Protein AF-A0AA35VRN9-F1 (afdb_monomer_lite)

Radius of gyration: 27.51 Å; chains: 1; bounding box: 74×39×107 Å

Foldseek 3Di:
DADPVRHDDQDPCNCQDDCNHCCNPPVVDDDDPLKDKFAEDADQVDDQQEKEDEPVSVCRSCVPDPLDVFFKKWKAFPPQPDLLNIAIHHYDYDHDTHMHHYPLSCLSNVDDRPGGMIMMHGDDDPVSSVCRVPPGGRVVVQADPPPRHGSSDDDDPRVVVVCVVPVPDVVVVPPPDDDPDDDDDDDD

Organism: Lactuca saligna (NCBI:txid75948)

pLDDT: mean 87.21, std 16.32, range [35.03, 98.44]

Structure (mmCIF, N/CA/C/O backbone):
data_AF-A0AA35VRN9-F1
#
_entry.id   AF-A0AA35VRN9-F1
#
loop_
_atom_site.group_PDB
_atom_site.id
_atom_site.type_symbol
_atom_site.label_atom_id
_atom_site.label_alt_id
_atom_site.label_comp_id
_atom_site.label_asym_id
_atom_site.label_entity_id
_atom_site.label_seq_id
_atom_site.pdbx_PDB_ins_code
_atom_site.Cartn_x
_atom_site.Cartn_y
_atom_site.Cartn_z
_atom_site.occupancy
_atom_site.B_iso_or_equiv
_atom_site.auth_seq_id
_atom_site.auth_comp_id
_atom_site.auth_asym_id
_atom_site.auth_atom_id
_atom_site.pdbx_PDB_model_num
ATOM 1 N N . MET A 1 1 ? -0.466 -1.882 45.269 1.00 62.59 1 MET A N 1
ATOM 2 C CA . MET A 1 1 ? -1.387 -2.962 45.688 1.00 62.59 1 MET A CA 1
ATOM 3 C C . MET A 1 1 ? -1.358 -4.047 44.623 1.00 62.59 1 MET A C 1
ATOM 5 O O . MET A 1 1 ? -1.232 -3.704 43.450 1.00 62.59 1 MET A O 1
ATOM 9 N N . ARG A 1 2 ? -1.411 -5.322 45.011 1.00 77.06 2 ARG A N 1
ATOM 10 C CA . ARG A 1 2 ? -1.471 -6.463 44.085 1.00 77.06 2 ARG A CA 1
ATOM 11 C C . ARG A 1 2 ? -2.771 -7.229 44.311 1.00 77.06 2 ARG A C 1
ATOM 13 O O . ARG A 1 2 ? -3.288 -7.175 45.425 1.00 77.06 2 ARG A O 1
ATOM 20 N N . ASP A 1 3 ? -3.295 -7.859 43.270 1.00 81.50 3 ASP A N 1
ATOM 21 C CA . ASP A 1 3 ? -4.476 -8.714 43.361 1.00 81.50 3 ASP A CA 1
ATOM 22 C C . ASP A 1 3 ? -4.163 -10.065 44.020 1.00 81.50 3 ASP A C 1
ATOM 24 O O . ASP A 1 3 ? -3.006 -10.378 44.320 1.00 81.50 3 ASP A O 1
ATOM 28 N N . ASP A 1 4 ? -5.200 -10.877 44.223 1.00 82.94 4 ASP A N 1
ATOM 29 C CA . ASP A 1 4 ? -5.094 -12.223 44.805 1.00 82.94 4 ASP A CA 1
ATOM 30 C C . ASP A 1 4 ? -4.246 -13.185 43.945 1.00 82.94 4 ASP A C 1
ATOM 32 O O . ASP A 1 4 ? -3.823 -14.241 44.409 1.00 82.94 4 ASP A O 1
ATOM 36 N N . HIS A 1 5 ? -3.937 -12.799 42.701 1.00 84.31 5 HIS A N 1
ATOM 37 C CA . HIS A 1 5 ? -3.065 -13.514 41.767 1.00 84.31 5 HIS A CA 1
ATOM 38 C C . HIS A 1 5 ? -1.659 -12.888 41.682 1.00 84.31 5 HIS A C 1
ATOM 40 O O . HIS A 1 5 ? -0.896 -13.196 40.762 1.00 84.31 5 HIS A O 1
ATOM 46 N N . ASN A 1 6 ? -1.301 -12.012 42.631 1.00 83.56 6 ASN A N 1
ATOM 47 C CA . ASN A 1 6 ? -0.024 -11.299 42.715 1.00 83.56 6 ASN A CA 1
ATOM 48 C C . ASN A 1 6 ? 0.279 -10.390 41.500 1.00 83.56 6 ASN A C 1
ATOM 50 O O . ASN A 1 6 ? 1.431 -10.005 41.274 1.00 83.56 6 ASN A O 1
ATOM 54 N N . ARG A 1 7 ? -0.737 -10.002 40.723 1.00 81.69 7 ARG A N 1
ATOM 55 C CA . ARG A 1 7 ? -0.619 -9.023 39.636 1.00 81.69 7 ARG A CA 1
ATOM 56 C C . ARG A 1 7 ? -0.749 -7.623 40.207 1.00 81.69 7 ARG A C 1
ATOM 58 O O . ARG A 1 7 ? -1.568 -7.358 41.080 1.00 81.69 7 ARG A O 1
ATOM 65 N N . VAL A 1 8 ? 0.073 -6.702 39.722 1.00 85.31 8 VAL A N 1
ATOM 66 C CA . VAL A 1 8 ? -0.022 -5.295 40.122 1.00 85.31 8 VAL A CA 1
ATOM 67 C C . VAL A 1 8 ? -1.324 -4.724 39.561 1.00 85.31 8 VAL A C 1
ATOM 69 O O . VAL A 1 8 ? -1.568 -4.829 38.359 1.00 85.31 8 VAL A O 1
ATOM 72 N N . TYR A 1 9 ? -2.161 -4.134 40.418 1.00 81.12 9 TYR A N 1
ATOM 73 C CA . TYR A 1 9 ? -3.347 -3.422 39.944 1.00 81.12 9 TYR A CA 1
ATOM 74 C C . TYR A 1 9 ? -2.917 -2.252 39.057 1.00 81.12 9 TYR A C 1
ATOM 76 O O . TYR A 1 9 ? -2.047 -1.476 39.456 1.00 81.12 9 TYR A O 1
ATOM 84 N N . LYS A 1 10 ? -3.543 -2.108 37.883 1.00 82.44 10 LYS A N 1
ATOM 85 C CA . LYS A 1 10 ? -3.370 -0.913 37.051 1.00 82.44 10 LYS A CA 1
ATOM 86 C C . LYS A 1 10 ? -4.033 0.275 37.745 1.00 82.44 10 LYS A C 1
ATOM 88 O O . LYS A 1 10 ? -5.213 0.213 38.094 1.00 82.44 10 LYS A O 1
ATOM 93 N N . LEU A 1 11 ? -3.276 1.346 37.942 1.00 87.00 11 LEU A N 1
ATOM 94 C CA . LEU A 1 11 ? -3.807 2.623 38.402 1.00 87.00 11 LEU A CA 1
ATOM 95 C C . LEU A 1 11 ? -4.626 3.276 37.285 1.00 87.00 11 LEU A C 1
ATOM 97 O O . LEU A 1 11 ? -4.487 2.945 36.108 1.00 87.00 11 LEU A O 1
ATOM 101 N N . LEU A 1 12 ? -5.453 4.260 37.641 1.00 86.50 12 LEU A N 1
ATOM 102 C CA . LEU A 1 12 ? -6.187 5.039 36.643 1.00 86.50 12 LEU A CA 1
ATOM 103 C C . LEU A 1 12 ? -5.237 5.757 35.665 1.00 86.50 12 LEU A C 1
ATOM 105 O O . LEU A 1 12 ? -5.536 5.834 34.476 1.00 86.50 12 LEU A O 1
ATOM 109 N N . SER A 1 13 ? -4.081 6.223 36.149 1.00 87.38 13 SER A N 1
ATOM 110 C CA . SER A 1 13 ? -3.005 6.779 35.317 1.00 87.38 13 SER A CA 1
ATOM 111 C C . SER A 1 13 ? -2.493 5.761 34.297 1.00 87.38 13 SER A C 1
ATOM 113 O O . SER A 1 13 ? -2.381 6.084 33.120 1.00 87.38 13 SER A O 1
ATOM 115 N N . ASP A 1 14 ? -2.292 4.509 34.714 1.00 85.62 14 ASP A N 1
ATOM 116 C CA . ASP A 1 14 ? -1.762 3.430 33.865 1.00 85.62 14 ASP A CA 1
ATOM 117 C C . ASP A 1 14 ? -2.752 3.000 32.774 1.00 85.62 14 ASP A C 1
ATOM 119 O O . ASP A 1 14 ? -2.371 2.395 31.774 1.00 85.62 14 ASP A O 1
ATOM 123 N N . ILE A 1 15 ? -4.043 3.286 32.967 1.00 86.94 15 ILE A N 1
ATOM 124 C CA . ILE A 1 15 ? -5.079 3.065 31.954 1.00 86.94 15 ILE A CA 1
ATOM 125 C C . ILE A 1 15 ? -4.992 4.132 30.853 1.00 86.94 15 ILE A C 1
ATOM 127 O O . ILE A 1 15 ? -5.373 3.872 29.713 1.00 86.94 15 ILE A O 1
ATOM 131 N N . ILE A 1 16 ? -4.521 5.340 31.163 1.00 89.12 16 ILE A N 1
ATOM 132 C CA . ILE A 1 16 ? -4.492 6.472 30.226 1.00 89.12 16 ILE A CA 1
ATOM 133 C C . ILE A 1 16 ? -3.131 6.572 29.531 1.00 89.12 16 ILE A C 1
ATOM 135 O O . ILE A 1 16 ? -3.075 6.786 28.317 1.00 89.12 16 ILE A O 1
ATOM 139 N N . GLU A 1 17 ? -2.053 6.414 30.294 1.00 87.44 17 GLU A N 1
ATOM 140 C CA . GLU A 1 17 ? -0.678 6.646 29.868 1.00 87.44 17 GLU A CA 1
ATOM 141 C C . GLU A 1 17 ? -0.005 5.393 29.290 1.00 87.44 17 GLU A C 1
ATOM 143 O O . GLU A 1 17 ? -0.444 4.259 29.466 1.00 87.44 17 GLU A O 1
ATOM 148 N N . GLY A 1 18 ? 1.107 5.598 28.581 1.00 87.25 18 GLY A N 1
ATOM 149 C CA . GLY A 1 18 ? 1.895 4.509 28.005 1.00 87.25 18 GLY A CA 1
ATOM 150 C C . GLY A 1 18 ? 1.383 4.002 26.651 1.00 87.25 18 GLY A C 1
ATOM 151 O O . GLY A 1 18 ? 0.426 4.512 26.073 1.00 87.25 18 GLY A O 1
ATOM 152 N N . LYS A 1 19 ? 2.094 3.017 26.085 1.00 86.44 19 LYS A N 1
ATOM 153 C CA . LYS A 1 19 ? 1.829 2.469 24.738 1.00 86.44 19 LYS A CA 1
ATOM 154 C C . LYS A 1 19 ? 0.501 1.703 24.659 1.00 86.44 19 LYS A C 1
ATOM 156 O O . LYS A 1 19 ? -0.169 1.798 23.640 1.00 86.44 19 LYS A O 1
ATOM 161 N N . GLU A 1 20 ? 0.150 1.000 25.734 1.00 85.62 20 GLU A N 1
ATOM 162 C CA . GLU A 1 20 ? -1.126 0.284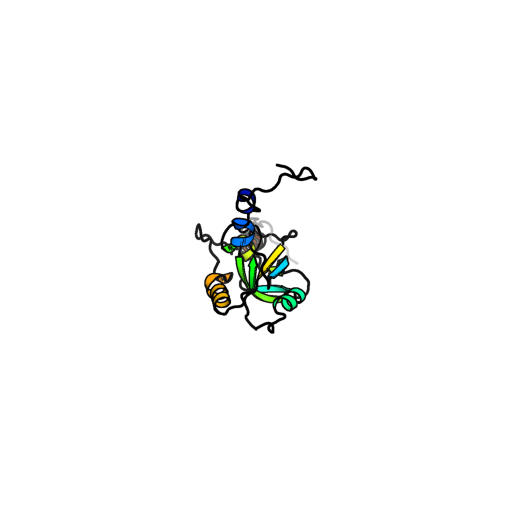 25.929 1.00 85.62 20 GLU A CA 1
ATOM 163 C C . GLU A 1 20 ? -2.174 1.151 26.653 1.00 85.62 20 GLU A C 1
ATOM 165 O O . GLU A 1 20 ? -3.209 0.666 27.104 1.00 85.62 20 GLU A O 1
ATOM 170 N N . GLY A 1 21 ? -1.886 2.442 26.839 1.00 87.44 21 GLY A N 1
ATOM 171 C CA . GLY A 1 21 ? -2.840 3.385 27.403 1.00 87.44 21 GLY A CA 1
ATOM 172 C C . GLY A 1 21 ? -3.947 3.698 26.398 1.00 87.44 21 GLY A C 1
ATOM 173 O O . GLY A 1 21 ? -3.719 3.739 25.183 1.00 87.44 21 GLY A O 1
ATOM 174 N N . ARG A 1 22 ? -5.148 4.000 26.898 1.00 89.12 22 ARG A N 1
ATOM 175 C CA . ARG A 1 22 ? -6.348 4.259 26.081 1.00 89.12 22 ARG A CA 1
ATOM 176 C C . ARG A 1 22 ? -6.138 5.335 25.017 1.00 89.12 22 ARG A C 1
ATOM 178 O O . ARG A 1 22 ? -6.719 5.245 23.937 1.00 89.12 22 ARG A O 1
ATOM 185 N N . VAL A 1 23 ? -5.309 6.345 25.285 1.00 88.81 23 VAL A N 1
ATOM 186 C CA . VAL A 1 23 ? -5.041 7.412 24.310 1.00 88.81 23 VAL A CA 1
ATOM 187 C C . VAL A 1 23 ? -4.318 6.857 23.083 1.00 88.81 23 VAL A C 1
ATOM 189 O O . VAL A 1 23 ? -4.744 7.090 21.954 1.00 88.81 23 VAL A O 1
ATOM 192 N N . ARG A 1 24 ? -3.245 6.087 23.278 1.00 87.94 24 ARG A N 1
ATOM 193 C CA . ARG A 1 24 ? -2.426 5.595 22.163 1.00 87.94 24 ARG A CA 1
ATOM 194 C C . ARG A 1 24 ? -3.050 4.393 21.469 1.00 87.94 24 ARG A C 1
ATOM 196 O O . ARG A 1 24 ? -3.021 4.339 20.245 1.00 87.94 24 ARG A O 1
ATOM 203 N N . GLU A 1 25 ? -3.622 3.466 22.229 1.00 87.62 25 GLU A N 1
ATOM 204 C CA . GLU A 1 25 ? -4.144 2.216 21.676 1.00 87.62 25 GLU A CA 1
ATOM 205 C C . GLU A 1 25 ? -5.567 2.344 21.122 1.00 87.62 25 GLU A C 1
ATOM 207 O O . GLU A 1 25 ? -5.905 1.631 20.185 1.00 87.62 25 GLU A O 1
ATOM 212 N N . THR A 1 26 ? -6.403 3.224 21.693 1.00 86.44 26 THR A N 1
ATOM 213 C CA . THR A 1 26 ? -7.835 3.308 21.345 1.00 86.44 26 THR A CA 1
ATOM 214 C C . THR A 1 26 ? -8.230 4.612 20.658 1.00 86.44 26 THR A C 1
ATOM 216 O O . THR A 1 26 ? -9.171 4.611 19.866 1.00 86.44 26 THR A O 1
ATOM 219 N N . LEU A 1 27 ? -7.591 5.744 20.977 1.00 89.25 27 LEU A N 1
ATOM 220 C CA . LEU A 1 27 ? -7.929 7.026 20.342 1.00 89.25 27 LEU A CA 1
ATOM 221 C C . LEU A 1 27 ? -7.092 7.279 19.086 1.00 89.25 27 LEU A C 1
ATOM 223 O O . LEU A 1 27 ? -7.666 7.575 18.042 1.00 89.25 27 LEU A O 1
ATOM 227 N N . LEU A 1 28 ? -5.764 7.149 19.181 1.00 90.25 28 LEU A N 1
ATOM 228 C CA . LEU A 1 28 ? -4.838 7.411 18.069 1.00 90.25 28 LEU A CA 1
ATOM 229 C C . LEU A 1 28 ? -4.678 6.216 17.120 1.00 90.25 28 LEU A C 1
ATOM 231 O O . LEU A 1 28 ? -4.467 6.405 15.925 1.00 90.25 28 LEU A O 1
ATOM 235 N N . GLY A 1 29 ? -4.771 4.995 17.645 1.00 88.69 29 GLY A N 1
ATOM 236 C CA . GLY A 1 29 ? -4.850 3.764 16.867 1.00 88.69 29 GLY A CA 1
ATOM 237 C C . GLY A 1 29 ? -6.234 3.149 17.009 1.00 88.69 29 GLY A C 1
ATOM 238 O O . GLY A 1 29 ? -6.812 3.169 18.090 1.00 88.69 29 GLY A O 1
ATOM 239 N N . LYS A 1 30 ? -6.783 2.607 15.922 1.00 90.69 30 LYS A N 1
ATOM 240 C CA . LYS A 1 30 ? -8.014 1.813 15.954 1.00 90.69 30 LYS A CA 1
ATOM 241 C C . LYS A 1 30 ? -7.915 0.675 14.957 1.00 90.69 30 LYS A C 1
ATOM 243 O O . LYS A 1 30 ? -7.282 0.805 13.911 1.00 90.69 30 LYS A O 1
ATOM 248 N N . ARG A 1 31 ? -8.565 -0.439 15.283 1.00 92.06 31 ARG A N 1
ATOM 249 C CA . ARG A 1 31 ? -8.895 -1.457 14.283 1.00 92.06 31 ARG A CA 1
ATOM 250 C C . ARG A 1 31 ? -10.041 -0.915 13.438 1.00 92.06 31 ARG A C 1
ATOM 252 O O . ARG A 1 31 ? -10.945 -0.285 13.982 1.00 92.06 31 ARG A O 1
ATOM 259 N N . VAL A 1 32 ? -9.950 -1.111 12.130 1.00 94.62 32 VAL A N 1
ATOM 260 C CA . VAL A 1 32 ? -10.890 -0.557 11.155 1.00 94.62 32 VAL A CA 1
ATOM 261 C C . VAL A 1 32 ? -11.491 -1.683 10.328 1.00 94.62 32 VAL A C 1
ATOM 263 O O . VAL A 1 32 ? -10.791 -2.635 9.971 1.00 94.62 32 VAL A O 1
ATOM 266 N N . ASP A 1 33 ? -12.776 -1.551 10.023 1.00 94.50 33 ASP A N 1
ATOM 267 C CA . ASP A 1 33 ? -13.468 -2.425 9.080 1.00 94.50 33 ASP A CA 1
ATOM 268 C C . ASP A 1 33 ? -13.031 -2.118 7.638 1.00 94.50 33 ASP A C 1
ATOM 270 O O . ASP A 1 33 ? -12.255 -1.187 7.399 1.00 94.50 33 ASP A O 1
ATOM 274 N N . TYR A 1 34 ? -13.511 -2.915 6.676 1.00 94.31 34 TYR A N 1
ATOM 275 C CA . TYR A 1 34 ? -13.164 -2.784 5.252 1.00 94.31 34 TYR A CA 1
ATOM 276 C C . TYR A 1 34 ? -11.645 -2.749 5.020 1.00 94.31 34 TYR A C 1
ATOM 278 O O . TYR A 1 34 ? -11.116 -1.960 4.227 1.00 94.31 34 TYR A O 1
ATOM 286 N N . SER A 1 35 ? -10.932 -3.608 5.755 1.00 96.50 35 SER A N 1
ATOM 287 C CA . SER A 1 35 ? -9.491 -3.776 5.640 1.00 96.50 35 SER A CA 1
ATOM 288 C C . SER A 1 35 ? -9.087 -5.244 5.583 1.00 96.50 35 SER A C 1
ATOM 290 O O . SER A 1 35 ? -9.760 -6.113 6.131 1.00 96.50 35 SER A O 1
ATOM 292 N N . GLY A 1 36 ? -7.985 -5.519 4.891 1.00 96.25 36 GLY A N 1
ATOM 293 C CA . GLY A 1 36 ? -7.428 -6.859 4.720 1.00 96.25 36 GLY A CA 1
ATOM 294 C C . GLY A 1 36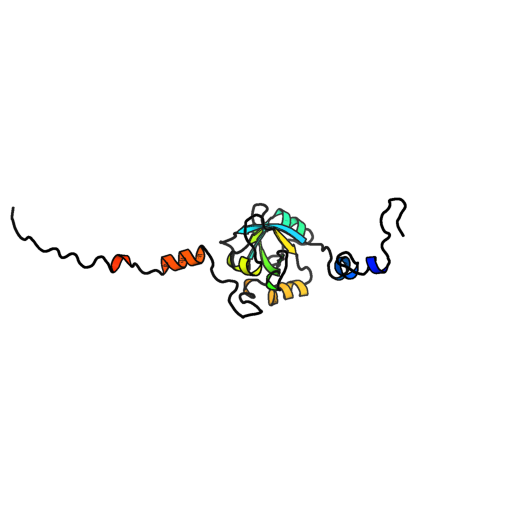 ? -5.907 -6.829 4.778 1.00 96.25 36 GLY A C 1
ATOM 295 O O . GLY A 1 36 ? -5.297 -5.759 4.800 1.00 96.25 36 GLY A O 1
ATOM 296 N N . ARG A 1 37 ? -5.270 -8.000 4.806 1.00 97.62 37 ARG A N 1
ATOM 297 C CA . ARG A 1 37 ? -3.809 -8.122 4.748 1.00 97.62 37 ARG A CA 1
ATOM 298 C C . ARG A 1 37 ? -3.416 -9.356 3.955 1.00 97.62 37 ARG A C 1
ATOM 300 O O . ARG A 1 37 ? -3.990 -10.418 4.166 1.00 97.62 37 ARG A O 1
ATOM 307 N N . SER A 1 38 ? -2.410 -9.224 3.098 1.00 98.00 38 SER A N 1
ATOM 308 C CA . SER A 1 38 ? -1.779 -10.373 2.451 1.00 98.00 38 SER A CA 1
ATOM 309 C C . SER A 1 38 ? -0.304 -10.121 2.154 1.00 98.00 38 SER A C 1
ATOM 311 O O . SER A 1 38 ? 0.177 -8.989 2.245 1.00 98.00 38 SER A O 1
ATOM 313 N N . VAL A 1 39 ? 0.403 -11.197 1.819 1.00 98.12 39 VAL A N 1
ATOM 314 C CA . VAL A 1 39 ? 1.778 -11.168 1.310 1.00 98.12 39 VAL A CA 1
ATOM 315 C C . VAL A 1 39 ? 1.804 -10.444 -0.034 1.00 98.12 39 VAL A C 1
ATOM 317 O O . VAL A 1 39 ? 0.855 -10.553 -0.819 1.00 98.12 39 VAL A O 1
ATOM 320 N N . ILE A 1 40 ? 2.884 -9.712 -0.298 1.00 98.06 40 ILE A N 1
ATOM 321 C CA . ILE A 1 40 ? 3.094 -9.039 -1.579 1.00 98.06 40 ILE A CA 1
ATOM 322 C C . ILE A 1 40 ? 3.985 -9.842 -2.522 1.00 98.06 40 ILE A C 1
ATOM 324 O O . ILE A 1 40 ? 4.919 -10.522 -2.108 1.00 98.06 40 ILE A O 1
ATOM 328 N N . VAL A 1 41 ? 3.699 -9.732 -3.816 1.00 98.06 41 VAL A N 1
ATOM 329 C CA . VAL A 1 41 ? 4.504 -10.286 -4.911 1.00 98.06 41 VAL A CA 1
ATOM 330 C C . VAL A 1 41 ? 4.733 -9.225 -5.983 1.00 98.06 41 VAL A C 1
ATOM 332 O O . VAL A 1 41 ? 3.976 -8.256 -6.097 1.00 98.06 41 VAL A O 1
ATOM 335 N N . VAL A 1 42 ? 5.786 -9.389 -6.781 1.00 97.38 42 VAL A N 1
ATOM 336 C CA . VAL A 1 42 ? 6.118 -8.437 -7.848 1.00 97.38 42 VAL A CA 1
ATOM 337 C C . VAL A 1 42 ? 5.065 -8.517 -8.956 1.00 97.38 42 VAL A C 1
ATOM 339 O O . VAL A 1 42 ? 4.809 -9.587 -9.503 1.00 97.38 42 VAL A O 1
ATOM 342 N N . GLY A 1 43 ? 4.494 -7.376 -9.337 1.00 97.00 43 GLY A N 1
ATOM 343 C CA . GLY A 1 43 ? 3.606 -7.231 -10.491 1.00 97.00 43 GLY A CA 1
ATOM 344 C C . GLY A 1 43 ? 4.227 -6.342 -11.572 1.00 97.00 43 GLY A C 1
ATOM 345 O O . GLY A 1 43 ? 3.825 -5.185 -11.690 1.00 97.00 43 GLY A O 1
ATOM 346 N N . PRO A 1 44 ? 5.193 -6.835 -12.371 1.00 95.88 44 PRO A N 1
ATOM 347 C CA . PRO A 1 44 ? 5.940 -5.999 -13.315 1.00 95.88 44 PRO A CA 1
ATOM 348 C C . PRO A 1 44 ? 5.101 -5.546 -14.520 1.00 95.88 44 PRO A C 1
ATOM 350 O O . PRO A 1 44 ? 5.424 -4.548 -15.152 1.00 95.88 44 PRO A O 1
ATOM 353 N N . SER A 1 45 ? 4.023 -6.266 -14.841 1.00 96.12 45 SER A N 1
ATOM 354 C CA . SER A 1 45 ? 3.108 -5.935 -15.942 1.00 96.12 45 SER A CA 1
ATOM 355 C C . SER A 1 45 ? 2.033 -4.915 -15.558 1.00 96.12 45 SER A C 1
ATOM 357 O O . SER A 1 45 ? 1.248 -4.500 -16.409 1.00 96.12 45 SER A O 1
ATOM 359 N N . LEU A 1 46 ? 1.950 -4.538 -14.280 1.00 96.50 46 LEU A N 1
ATOM 360 C CA . LEU A 1 46 ? 0.983 -3.552 -13.813 1.00 96.50 46 LEU A CA 1
ATOM 361 C C . LEU A 1 46 ? 1.427 -2.148 -14.223 1.00 96.50 46 LEU A C 1
ATOM 363 O O . LEU A 1 46 ? 2.610 -1.863 -14.358 1.00 96.50 46 LEU A O 1
ATOM 367 N N . SER A 1 47 ? 0.471 -1.239 -14.389 1.00 96.62 47 SER A N 1
ATOM 368 C CA . SER A 1 47 ? 0.783 0.192 -14.441 1.00 96.62 47 SER A CA 1
ATOM 369 C C . SER A 1 47 ? 1.080 0.716 -13.037 1.00 96.62 47 SER A C 1
ATOM 371 O O . SER A 1 47 ? 0.558 0.188 -12.060 1.00 96.62 47 SER A O 1
ATOM 373 N N . LEU A 1 48 ? 1.847 1.804 -12.927 1.00 96.12 48 LEU A N 1
ATOM 374 C CA . LEU A 1 48 ? 2.270 2.355 -11.632 1.00 96.12 48 LEU A CA 1
ATOM 375 C C . LEU A 1 48 ? 1.101 2.652 -10.674 1.00 96.12 48 LEU A C 1
ATOM 377 O O . LEU A 1 48 ? 1.224 2.450 -9.472 1.00 96.12 48 LEU A O 1
ATOM 381 N N . HIS A 1 49 ? -0.038 3.092 -11.218 1.00 96.25 49 HIS A N 1
ATOM 382 C CA . HIS A 1 49 ? -1.269 3.422 -10.492 1.00 96.25 49 HIS A CA 1
ATOM 383 C C . HIS A 1 49 ? -2.172 2.221 -10.176 1.00 96.25 49 HIS A C 1
ATOM 385 O O . HIS A 1 49 ? -3.270 2.415 -9.659 1.00 96.25 49 HIS A O 1
ATOM 391 N N . ARG A 1 50 ? -1.755 0.997 -10.514 1.00 97.25 50 ARG A N 1
ATOM 392 C CA . ARG A 1 50 ? -2.542 -0.228 -10.335 1.00 97.25 50 ARG A CA 1
ATOM 393 C C . ARG A 1 50 ? -1.859 -1.180 -9.365 1.00 97.25 50 ARG A C 1
ATOM 395 O O . ARG A 1 50 ? -0.634 -1.243 -9.306 1.00 97.25 50 ARG A O 1
ATOM 402 N N . CYS A 1 51 ? -2.661 -1.954 -8.648 1.00 97.50 51 CYS A N 1
ATOM 403 C CA . CYS A 1 51 ? -2.202 -3.089 -7.855 1.00 97.50 51 CYS A CA 1
ATOM 404 C C . CYS A 1 51 ? -3.022 -4.332 -8.212 1.00 97.50 51 CYS A C 1
ATOM 406 O O . CYS A 1 51 ? -4.170 -4.221 -8.635 1.00 97.50 51 CYS A O 1
ATOM 408 N N . GLY A 1 52 ? -2.438 -5.519 -8.067 1.00 97.44 52 GLY A N 1
ATOM 409 C CA . GLY A 1 52 ? -3.196 -6.763 -8.165 1.00 97.44 52 GLY A CA 1
ATOM 410 C C . GLY A 1 52 ? -3.835 -7.081 -6.822 1.00 97.44 52 GLY A C 1
ATOM 411 O O . GLY A 1 52 ? -3.117 -7.197 -5.831 1.00 97.44 52 GLY A O 1
ATOM 412 N N . LEU A 1 53 ? -5.156 -7.235 -6.784 1.00 96.88 53 LEU A N 1
ATOM 413 C CA . LEU A 1 53 ? -5.895 -7.620 -5.586 1.00 96.88 53 LEU A CA 1
ATOM 414 C C . LEU A 1 53 ? -6.470 -9.037 -5.763 1.00 96.88 53 LEU A C 1
ATOM 416 O O . LEU A 1 53 ? -7.190 -9.275 -6.739 1.00 96.88 53 LEU A O 1
ATOM 420 N N . PRO A 1 54 ? -6.174 -9.982 -4.850 1.00 96.25 54 PRO A N 1
ATOM 421 C CA . PRO A 1 54 ? -6.777 -11.310 -4.860 1.00 96.25 54 PRO A CA 1
ATOM 422 C C . PRO A 1 54 ? -8.300 -11.248 -4.861 1.00 96.25 54 PRO A C 1
ATOM 424 O O . PRO A 1 54 ? -8.886 -10.482 -4.093 1.00 96.25 54 PRO A O 1
ATOM 427 N N . ARG A 1 55 ? -8.946 -12.098 -5.667 1.00 92.94 55 ARG A N 1
ATOM 428 C CA . ARG A 1 55 ? -10.417 -12.156 -5.736 1.00 92.94 55 ARG A CA 1
ATOM 429 C C . ARG A 1 55 ? -11.067 -12.418 -4.381 1.00 92.94 55 ARG A C 1
ATOM 431 O O . ARG A 1 55 ? -12.051 -11.765 -4.070 1.00 92.94 55 ARG A O 1
ATOM 438 N N . GLU A 1 56 ? -10.506 -13.331 -3.587 1.00 92.25 56 GLU A N 1
ATOM 439 C CA . GLU A 1 56 ? -11.016 -13.666 -2.247 1.00 92.25 56 GLU A CA 1
ATOM 440 C C . GLU A 1 56 ? -11.088 -12.405 -1.365 1.00 92.25 56 GLU A C 1
ATOM 442 O O . GLU A 1 56 ? -12.146 -12.070 -0.840 1.00 92.25 56 GLU A O 1
ATOM 447 N N . ILE A 1 57 ? -9.994 -11.638 -1.311 1.00 94.00 57 ILE A N 1
ATOM 448 C CA . ILE A 1 57 ? -9.915 -10.387 -0.542 1.00 94.00 57 ILE A CA 1
ATOM 449 C C . ILE A 1 57 ? -10.854 -9.327 -1.124 1.00 94.00 57 ILE A C 1
ATOM 451 O O . ILE A 1 57 ? -11.533 -8.629 -0.379 1.00 94.00 57 ILE A O 1
ATOM 455 N N . ALA A 1 58 ? -10.909 -9.190 -2.451 1.00 92.69 58 ALA A N 1
ATOM 456 C CA . ALA A 1 58 ? -11.788 -8.218 -3.093 1.00 92.69 58 ALA A CA 1
ATOM 457 C C . ALA A 1 58 ? -13.266 -8.494 -2.776 1.00 92.69 58 ALA A C 1
ATOM 459 O O . ALA A 1 58 ? -14.001 -7.572 -2.444 1.00 92.69 58 ALA A O 1
ATOM 460 N N . ILE A 1 59 ? -13.697 -9.755 -2.823 1.0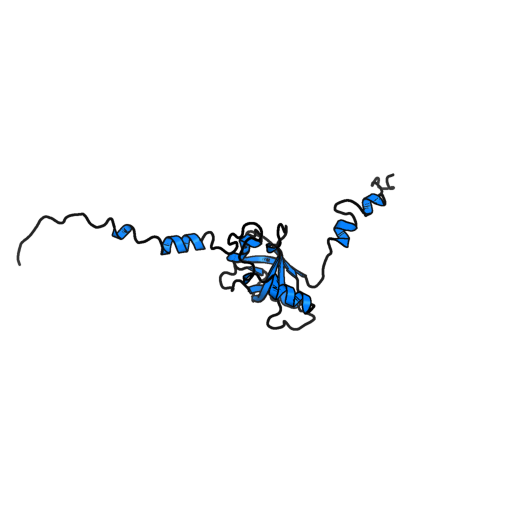0 90.44 59 ILE A N 1
ATOM 461 C CA . ILE A 1 59 ? -15.082 -10.134 -2.523 1.00 90.44 59 ILE A CA 1
ATOM 462 C C . ILE A 1 59 ? -15.438 -9.797 -1.073 1.00 90.44 59 ILE A C 1
ATOM 464 O O . ILE A 1 59 ? -16.508 -9.248 -0.833 1.00 90.44 59 ILE A O 1
ATOM 468 N N . GLU A 1 60 ? -14.554 -10.083 -0.116 1.00 90.75 60 GLU A N 1
ATOM 469 C CA . GLU A 1 60 ? -14.803 -9.766 1.295 1.00 90.75 60 GLU A CA 1
ATOM 470 C C . GLU A 1 60 ? -14.847 -8.255 1.549 1.00 90.75 60 GLU A C 1
ATOM 472 O O . GLU A 1 60 ? -15.743 -7.760 2.230 1.00 90.75 60 GLU A O 1
ATOM 477 N N . LEU A 1 61 ? -13.907 -7.499 0.975 1.00 91.75 61 LEU A N 1
ATOM 478 C CA . LEU A 1 61 ? -13.823 -6.053 1.189 1.00 91.75 61 LEU A CA 1
ATOM 479 C C . LEU A 1 61 ? -14.960 -5.280 0.521 1.00 91.75 61 LEU A C 1
ATOM 481 O O . LEU A 1 61 ? -15.404 -4.266 1.055 1.00 91.75 61 LEU A O 1
ATOM 485 N N . PHE A 1 62 ? -15.420 -5.746 -0.637 1.00 89.00 62 PHE A N 1
ATOM 486 C CA . PHE A 1 62 ? -16.467 -5.101 -1.423 1.00 89.00 62 PHE A CA 1
ATOM 487 C C . PHE A 1 62 ? -17.820 -5.816 -1.289 1.00 89.00 62 PHE A C 1
ATOM 489 O O . PHE A 1 62 ? -18.732 -5.551 -2.055 1.00 89.00 62 PHE A O 1
ATOM 496 N N . GLN A 1 63 ? -18.013 -6.695 -0.301 1.00 77.38 63 GLN A N 1
ATOM 497 C CA . GLN A 1 63 ? -19.224 -7.523 -0.199 1.00 77.38 63 GLN A CA 1
ATOM 498 C C . GLN A 1 63 ? -20.543 -6.721 -0.232 1.00 77.38 63 GLN A C 1
ATOM 500 O O . GLN A 1 63 ? -21.560 -7.219 -0.712 1.00 77.38 63 GLN A O 1
ATOM 505 N N . ALA A 1 64 ? -20.534 -5.486 0.278 1.00 64.69 64 ALA A N 1
ATOM 506 C CA . ALA A 1 64 ? -21.713 -4.625 0.366 1.00 64.69 64 ALA A CA 1
ATOM 507 C C . ALA A 1 64 ? -22.011 -3.805 -0.908 1.00 64.69 64 ALA A C 1
ATOM 509 O O . ALA A 1 64 ? -23.122 -3.292 -1.040 1.00 64.69 64 ALA A O 1
ATOM 510 N N . PHE A 1 65 ? -21.060 -3.673 -1.837 1.00 71.81 65 PHE A N 1
ATOM 511 C CA . PHE A 1 65 ? -21.194 -2.845 -3.039 1.00 71.81 65 PHE A CA 1
ATOM 512 C C . PHE A 1 65 ? -20.477 -3.555 -4.192 1.00 71.81 65 PHE A C 1
ATOM 514 O O . PHE A 1 65 ? -19.299 -3.862 -4.048 1.00 71.81 65 PHE A O 1
ATOM 521 N N . GLU A 1 66 ? -21.151 -3.832 -5.320 1.00 62.75 66 GLU A N 1
ATOM 522 C CA . GLU A 1 66 ? -20.487 -4.417 -6.501 1.00 62.75 66 GLU A CA 1
ATOM 523 C C . GLU A 1 66 ? -19.162 -3.693 -6.765 1.00 62.75 66 GLU A C 1
ATOM 525 O O . GLU A 1 66 ? -19.113 -2.472 -6.607 1.00 62.75 66 GLU A O 1
ATOM 530 N N . ILE A 1 67 ? -18.098 -4.441 -7.101 1.00 63.59 67 ILE A N 1
ATOM 531 C CA . ILE A 1 67 ? -16.763 -3.885 -7.366 1.00 63.59 67 ILE A CA 1
ATOM 532 C C . ILE A 1 67 ? -16.940 -2.781 -8.402 1.00 63.59 67 ILE A C 1
ATOM 534 O O . ILE A 1 67 ? -17.102 -3.060 -9.589 1.00 63.59 67 ILE A O 1
ATOM 538 N N . LEU A 1 68 ? -16.973 -1.537 -7.928 1.00 62.81 68 LEU A N 1
ATOM 539 C CA . LEU A 1 68 ? -17.194 -0.405 -8.799 1.00 62.81 68 LEU A CA 1
ATOM 540 C C . LEU A 1 68 ? -15.961 -0.295 -9.676 1.00 62.81 68 LEU A C 1
ATOM 542 O O . LEU A 1 68 ? -14.829 -0.223 -9.179 1.00 62.81 68 LEU A O 1
ATOM 546 N N . ASP A 1 69 ? -16.199 -0.282 -10.983 1.00 72.81 69 ASP A N 1
ATOM 547 C CA . ASP A 1 69 ? -15.192 0.124 -11.943 1.00 72.81 69 ASP A CA 1
ATOM 548 C C . ASP A 1 69 ? -14.573 1.434 -11.442 1.00 72.81 69 ASP A C 1
ATOM 550 O O . ASP A 1 69 ? -15.273 2.407 -11.160 1.00 72.81 69 ASP A O 1
ATOM 554 N N . ASP A 1 70 ? -13.249 1.425 -11.293 1.00 84.94 70 ASP A N 1
ATOM 555 C CA . ASP A 1 70 ? -12.445 2.567 -10.855 1.00 84.94 70 ASP A CA 1
ATOM 556 C C . ASP A 1 70 ? -12.457 2.880 -9.335 1.00 84.94 70 ASP A C 1
ATOM 558 O O . ASP A 1 70 ? -11.946 3.916 -8.925 1.00 84.94 70 ASP A O 1
ATOM 562 N N . HIS A 1 71 ? -12.947 2.010 -8.442 1.00 93.19 71 HIS A N 1
ATOM 563 C CA . HIS A 1 71 ? -12.858 2.261 -6.986 1.00 93.19 71 HIS A CA 1
ATOM 564 C C . HIS A 1 71 ? -11.417 2.141 -6.438 1.00 93.19 71 HIS A C 1
ATOM 566 O O . HIS A 1 71 ? -10.832 1.057 -6.502 1.00 93.19 71 HIS A O 1
ATOM 572 N N . PRO A 1 72 ? -10.813 3.200 -5.858 1.00 96.12 72 PRO A N 1
ATOM 573 C CA . PRO A 1 72 ? -9.436 3.146 -5.367 1.00 96.12 72 PRO A CA 1
ATOM 574 C C . PRO A 1 72 ? -9.314 2.373 -4.051 1.00 96.12 72 PRO A C 1
ATOM 576 O O . PRO A 1 72 ? -10.202 2.412 -3.207 1.00 96.12 72 PRO A O 1
ATOM 579 N N . VAL A 1 73 ? -8.164 1.741 -3.828 1.00 97.12 73 VAL A N 1
ATOM 580 C CA . VAL A 1 73 ? -7.793 1.108 -2.553 1.00 97.12 73 VAL A CA 1
ATOM 581 C C . VAL A 1 73 ? -6.496 1.704 -2.024 1.00 97.12 73 VAL A C 1
ATOM 583 O O . VAL A 1 73 ? -5.625 2.095 -2.800 1.00 97.12 73 VAL A O 1
ATOM 586 N N . LEU A 1 74 ? -6.348 1.763 -0.702 1.00 98.31 74 LEU A N 1
ATOM 587 C CA . LEU A 1 74 ? -5.120 2.210 -0.046 1.00 98.31 74 LEU A CA 1
ATOM 588 C C . LEU A 1 74 ? -4.293 1.000 0.372 1.00 98.31 74 LEU A C 1
ATOM 590 O O . LEU A 1 74 ? -4.794 0.135 1.087 1.00 98.31 74 LEU A O 1
ATOM 594 N N . LEU A 1 75 ? -3.026 0.961 -0.026 1.00 98.44 75 LEU A N 1
ATOM 595 C CA . LEU A 1 75 ? -2.060 -0.025 0.448 1.00 98.44 75 LEU A CA 1
ATOM 596 C C . LEU A 1 75 ? -1.135 0.609 1.484 1.00 98.44 75 LEU A C 1
ATOM 598 O O . LEU A 1 75 ? -0.681 1.738 1.304 1.00 98.44 75 LEU A O 1
ATOM 602 N N . ASN A 1 76 ? -0.841 -0.130 2.552 1.00 98.25 76 ASN A N 1
ATOM 603 C CA . ASN A 1 76 ? 0.050 0.290 3.630 1.00 98.25 76 ASN A CA 1
ATOM 604 C C . ASN A 1 76 ? 0.992 -0.848 4.034 1.00 98.25 76 ASN A C 1
ATOM 606 O O . ASN A 1 76 ? 0.542 -1.969 4.291 1.00 98.25 76 ASN A O 1
ATOM 610 N N . ARG A 1 77 ? 2.285 -0.544 4.169 1.00 97.75 77 ARG A N 1
ATOM 611 C CA . ARG A 1 77 ? 3.271 -1.448 4.77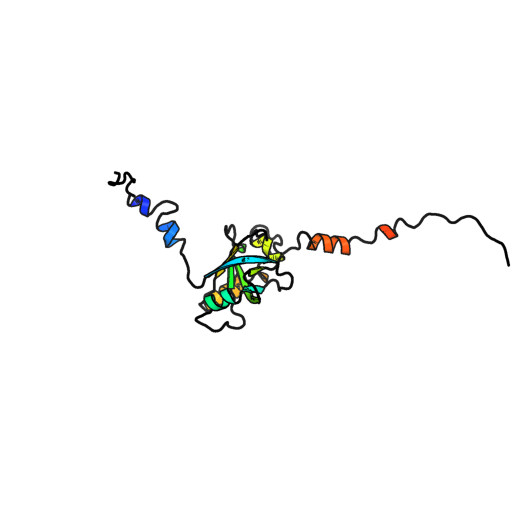0 1.00 97.75 77 ARG A CA 1
ATOM 612 C C . ARG A 1 77 ? 3.732 -0.898 6.116 1.00 97.75 77 ARG A C 1
ATOM 614 O O . ARG A 1 77 ? 4.183 0.241 6.209 1.00 97.75 77 ARG A O 1
ATOM 621 N N . ALA A 1 78 ? 3.648 -1.724 7.157 1.00 95.25 78 ALA A N 1
ATOM 622 C CA . ALA A 1 78 ? 4.178 -1.382 8.472 1.00 95.25 78 ALA A CA 1
ATOM 623 C C . ALA A 1 78 ? 5.665 -1.780 8.581 1.00 95.25 78 ALA A C 1
ATOM 625 O O . ALA A 1 78 ? 6.023 -2.849 8.093 1.00 95.25 78 ALA A O 1
ATOM 626 N N . PRO A 1 79 ? 6.514 -0.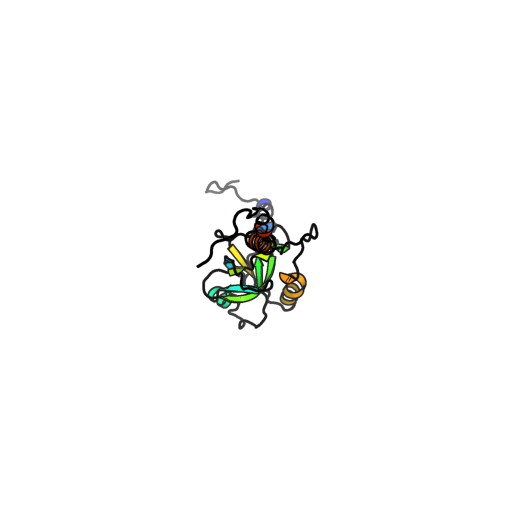994 9.272 1.00 95.94 79 PRO A N 1
ATOM 627 C CA . PRO A 1 79 ? 6.220 0.299 9.894 1.00 95.94 79 PRO A CA 1
ATOM 628 C C . PRO A 1 79 ? 6.131 1.449 8.874 1.00 95.94 79 PRO A C 1
ATOM 630 O O . PRO A 1 79 ? 6.958 1.568 7.974 1.00 95.94 79 PRO A O 1
ATOM 633 N N . THR A 1 80 ? 5.165 2.351 9.064 1.00 96.12 80 THR A N 1
ATOM 634 C CA . THR A 1 80 ? 4.990 3.536 8.212 1.00 96.12 80 THR A CA 1
ATOM 635 C C . THR A 1 80 ? 5.876 4.682 8.715 1.00 96.12 80 THR A C 1
ATOM 637 O O . THR A 1 80 ? 5.572 5.306 9.730 1.00 96.12 80 THR A O 1
ATOM 640 N N . LEU A 1 81 ? 6.983 4.961 8.020 1.00 93.69 81 LEU A N 1
ATOM 641 C CA . LEU A 1 81 ? 7.962 5.987 8.428 1.00 93.69 81 LEU A CA 1
ATOM 642 C C . LEU A 1 81 ? 7.674 7.381 7.857 1.00 93.69 81 LEU A C 1
ATOM 644 O O . LEU A 1 81 ? 8.112 8.390 8.402 1.00 93.69 81 LEU A O 1
ATOM 648 N N . HIS A 1 82 ? 6.955 7.440 6.743 1.00 94.38 82 HIS A N 1
ATOM 649 C CA . HIS A 1 82 ? 6.617 8.673 6.043 1.00 94.38 82 HIS A CA 1
ATOM 650 C C . HIS A 1 82 ? 5.350 8.478 5.214 1.00 94.38 82 HIS A C 1
ATOM 652 O O . HIS A 1 82 ? 4.929 7.347 4.974 1.00 94.38 82 HIS A O 1
ATOM 658 N N . ARG A 1 83 ? 4.773 9.578 4.711 1.00 94.19 83 ARG A N 1
ATOM 659 C CA . ARG A 1 83 ? 3.488 9.562 3.987 1.00 94.19 83 ARG A CA 1
ATOM 660 C C . ARG A 1 83 ? 3.424 8.555 2.832 1.00 94.19 83 ARG A C 1
ATOM 662 O O . ARG A 1 83 ? 2.388 7.952 2.627 1.00 94.19 83 ARG A O 1
ATOM 669 N N . LEU A 1 84 ? 4.538 8.327 2.126 1.00 95.44 84 LEU A N 1
ATOM 670 C CA . LEU A 1 84 ? 4.597 7.391 0.991 1.00 95.44 84 LEU A CA 1
ATOM 671 C C . LEU A 1 84 ? 4.521 5.911 1.389 1.00 95.44 84 LEU A C 1
ATOM 673 O O . LEU A 1 84 ? 4.393 5.068 0.513 1.00 95.44 84 LEU A O 1
ATOM 677 N N . GLY A 1 85 ? 4.569 5.600 2.689 1.00 96.12 85 GLY A N 1
ATOM 678 C CA . GLY A 1 85 ? 4.287 4.257 3.192 1.00 96.12 85 GLY A CA 1
ATOM 679 C C . GLY A 1 85 ? 2.798 3.899 3.139 1.00 96.12 85 GLY A C 1
ATOM 680 O O . GLY A 1 85 ? 2.449 2.764 3.454 1.00 96.12 85 GLY A O 1
ATOM 681 N N . ILE A 1 86 ? 1.938 4.844 2.735 1.00 98.00 86 ILE A N 1
ATOM 682 C CA . ILE A 1 86 ? 0.537 4.621 2.379 1.00 98.00 86 ILE A CA 1
ATOM 683 C C . ILE A 1 86 ? 0.284 5.273 1.017 1.00 98.00 86 ILE A C 1
ATOM 685 O O . ILE A 1 86 ? 0.492 6.475 0.860 1.00 98.00 86 ILE A O 1
ATOM 689 N N . GLN A 1 87 ? -0.176 4.505 0.030 1.00 98.06 87 GLN A N 1
ATOM 690 C CA . GLN A 1 87 ? -0.534 5.043 -1.290 1.00 98.06 87 GLN A CA 1
ATOM 691 C C . GLN A 1 87 ? -1.818 4.410 -1.820 1.00 98.06 87 GLN A C 1
ATOM 693 O O . GLN A 1 87 ? -2.177 3.295 -1.439 1.00 98.06 87 GLN A O 1
ATOM 698 N N . ALA A 1 88 ? -2.491 5.129 -2.714 1.00 98.25 88 ALA A N 1
ATOM 699 C CA . ALA A 1 88 ? -3.689 4.677 -3.400 1.00 98.25 88 ALA A CA 1
ATOM 700 C C . ALA A 1 88 ? -3.365 4.033 -4.754 1.00 98.25 88 ALA A C 1
ATOM 702 O O . ALA A 1 88 ? -2.473 4.482 -5.482 1.00 98.25 88 ALA A O 1
ATOM 703 N N . PHE A 1 89 ? -4.137 3.006 -5.094 1.00 97.94 89 PHE A N 1
ATOM 704 C CA . PHE A 1 89 ? -4.054 2.263 -6.346 1.00 97.94 89 PHE A CA 1
ATOM 705 C C . PHE A 1 89 ? -5.451 1.904 -6.845 1.00 97.94 89 PHE A C 1
ATOM 707 O O . PHE A 1 89 ? -6.384 1.766 -6.056 1.00 97.94 89 PHE A O 1
ATOM 714 N N . LEU A 1 90 ? -5.574 1.680 -8.151 1.00 96.31 90 LEU A N 1
ATOM 715 C CA . LEU A 1 90 ? -6.721 0.978 -8.717 1.00 96.31 90 LEU A CA 1
ATOM 716 C C . LEU A 1 90 ? -6.489 -0.535 -8.642 1.00 96.31 90 LEU A C 1
ATOM 718 O O . LEU A 1 90 ? -5.487 -1.016 -9.191 1.00 96.31 90 LEU A O 1
ATOM 722 N N . PRO A 1 91 ? -7.387 -1.294 -7.997 1.00 95.62 91 PRO A N 1
ATOM 723 C CA . PRO A 1 91 ? -7.262 -2.735 -7.932 1.00 95.62 91 PRO A CA 1
ATOM 724 C C . PRO A 1 91 ? -7.547 -3.355 -9.304 1.00 95.62 91 PRO A C 1
ATOM 726 O O . PRO A 1 91 ? -8.481 -2.985 -10.013 1.00 95.62 91 PRO A O 1
ATOM 729 N N . VAL A 1 92 ? -6.733 -4.335 -9.672 1.00 94.25 92 VAL A N 1
ATOM 730 C CA . VAL A 1 92 ? -6.973 -5.265 -10.772 1.00 94.25 92 VAL A CA 1
ATOM 731 C C . VAL A 1 92 ? -7.124 -6.640 -10.150 1.00 94.25 92 VAL A C 1
ATOM 733 O O . VAL A 1 92 ? -6.255 -7.070 -9.393 1.00 94.25 92 VAL A O 1
ATOM 736 N N . LEU A 1 93 ? -8.220 -7.332 -10.447 1.00 94.31 93 LEU A N 1
ATOM 737 C CA . LEU A 1 93 ? -8.436 -8.673 -9.918 1.00 94.31 93 LEU A CA 1
ATOM 738 C C . LEU A 1 93 ? -7.386 -9.631 -10.479 1.00 94.31 93 LEU A C 1
ATOM 740 O O . LEU A 1 93 ? -7.225 -9.741 -11.695 1.00 94.31 93 LEU A O 1
ATOM 744 N N . VAL A 1 94 ? -6.684 -10.320 -9.584 1.00 94.56 94 VAL A N 1
ATOM 745 C CA . VAL A 1 94 ? -5.678 -11.326 -9.934 1.00 94.56 94 VAL A CA 1
ATOM 746 C C . VAL A 1 94 ? -6.055 -12.684 -9.363 1.00 94.56 94 VAL A C 1
ATOM 748 O O . VAL A 1 94 ? -6.708 -12.785 -8.320 1.00 94.56 94 VAL A O 1
ATOM 751 N N . GLU A 1 95 ? -5.624 -13.732 -10.059 1.00 92.50 95 GLU A N 1
ATOM 752 C CA . GLU A 1 95 ? -5.681 -15.095 -9.542 1.00 92.50 95 GLU A CA 1
ATOM 753 C C . GLU A 1 95 ? -4.605 -15.296 -8.463 1.00 92.50 95 GLU A C 1
ATOM 755 O O . GLU A 1 95 ? -3.512 -14.731 -8.540 1.00 92.50 95 GLU A O 1
ATOM 760 N N . GLY A 1 96 ? -4.906 -16.120 -7.458 1.00 93.62 96 GLY A N 1
ATOM 761 C CA . GLY A 1 96 ? -4.020 -16.383 -6.322 1.00 93.62 96 GLY A CA 1
ATOM 762 C C . GLY A 1 96 ? -4.396 -15.607 -5.058 1.00 93.62 96 GLY A C 1
ATOM 763 O O . GLY A 1 96 ? -5.502 -15.090 -4.933 1.00 93.62 96 GLY A O 1
ATOM 764 N N . ARG A 1 97 ? -3.472 -15.578 -4.086 1.00 95.56 97 ARG A N 1
ATOM 765 C CA . ARG A 1 97 ? -3.711 -15.049 -2.726 1.00 95.56 97 ARG A CA 1
ATOM 766 C C . ARG A 1 97 ? -2.838 -13.863 -2.334 1.00 95.56 97 ARG A C 1
ATOM 768 O O . ARG A 1 97 ? -3.042 -13.302 -1.263 1.00 95.56 97 ARG A O 1
ATOM 775 N N . ALA A 1 98 ? -1.878 -13.481 -3.169 1.00 97.69 98 ALA A N 1
ATOM 776 C CA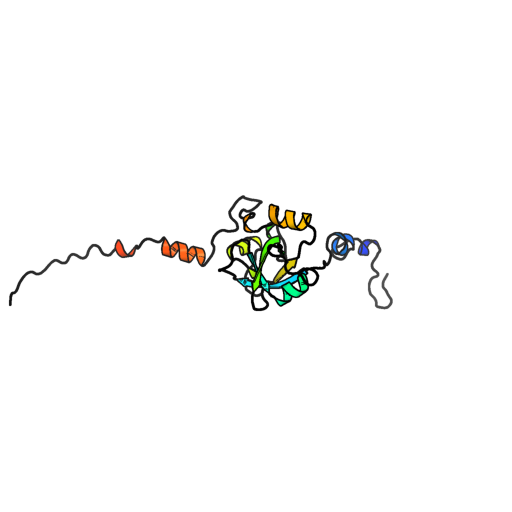 . ALA A 1 98 ? -0.932 -12.411 -2.877 1.00 97.69 98 ALA A CA 1
ATOM 777 C C . ALA A 1 98 ? -1.311 -11.108 -3.589 1.00 97.69 98 ALA A C 1
ATOM 779 O O . ALA A 1 98 ? -1.856 -11.125 -4.692 1.00 97.69 98 ALA A O 1
ATOM 780 N N . ILE A 1 99 ? -1.000 -9.977 -2.960 1.00 98.19 99 ILE A N 1
ATOM 781 C CA . ILE A 1 99 ? -1.180 -8.653 -3.559 1.00 98.19 99 ILE A CA 1
ATOM 782 C C . ILE A 1 99 ? -0.024 -8.405 -4.531 1.00 98.19 99 ILE A C 1
ATOM 784 O O . ILE A 1 99 ? 1.140 -8.476 -4.142 1.00 98.19 99 ILE A O 1
ATOM 788 N N . CYS A 1 100 ? -0.323 -8.082 -5.787 1.00 97.94 100 CYS A N 1
ATOM 789 C CA . CYS A 1 100 ? 0.716 -7.752 -6.761 1.00 97.94 100 CYS A CA 1
ATOM 790 C C . CYS A 1 100 ? 1.046 -6.258 -6.691 1.00 97.94 100 CYS A C 1
ATOM 792 O O . CYS A 1 100 ? 0.168 -5.415 -6.896 1.00 97.94 100 CYS A O 1
ATOM 794 N N . LEU A 1 101 ? 2.314 -5.926 -6.451 1.00 97.94 101 LEU A N 1
ATOM 795 C CA . LEU A 1 101 ? 2.793 -4.553 -6.315 1.00 97.94 101 LEU A CA 1
ATOM 796 C C . LEU A 1 101 ? 3.759 -4.187 -7.446 1.00 97.94 101 LEU A C 1
ATOM 798 O O . LEU A 1 101 ? 4.618 -4.980 -7.836 1.00 97.94 101 LEU A O 1
ATOM 802 N N . HIS A 1 102 ? 3.644 -2.964 -7.959 1.00 97.56 102 HIS A N 1
ATOM 803 C CA . HIS A 1 102 ? 4.558 -2.460 -8.977 1.00 97.56 102 HIS A CA 1
ATOM 804 C C . HIS A 1 102 ? 5.982 -2.270 -8.399 1.00 97.56 102 HIS A C 1
ATOM 806 O O . HIS A 1 102 ? 6.135 -1.578 -7.393 1.00 97.56 102 HIS A O 1
ATOM 812 N N . PRO A 1 103 ? 7.057 -2.770 -9.039 1.00 96.88 103 PRO A N 1
ATOM 813 C CA . PRO A 1 103 ? 8.411 -2.722 -8.468 1.00 96.88 103 PRO A CA 1
ATOM 814 C C . PRO A 1 103 ? 8.930 -1.298 -8.183 1.00 96.88 103 PRO A C 1
ATOM 816 O O . PRO A 1 103 ? 9.619 -1.069 -7.194 1.00 96.88 103 PRO A O 1
ATOM 819 N N . LEU A 1 104 ? 8.567 -0.308 -9.009 1.00 96.69 104 LEU A N 1
ATOM 820 C CA . LEU A 1 104 ? 8.974 1.092 -8.792 1.00 96.69 104 LEU A CA 1
ATOM 821 C C . LEU A 1 104 ? 8.413 1.740 -7.512 1.00 96.69 104 LEU A C 1
ATOM 823 O O . LEU A 1 104 ? 9.015 2.694 -7.026 1.00 96.69 104 LEU A O 1
ATOM 827 N N . VAL A 1 105 ? 7.300 1.259 -6.945 1.00 96.25 105 VAL A N 1
ATOM 828 C CA . VAL A 1 105 ? 6.759 1.854 -5.705 1.00 96.25 105 VAL A CA 1
ATOM 829 C C . VAL A 1 105 ? 7.371 1.248 -4.442 1.00 96.25 105 VAL A C 1
ATOM 831 O O . VAL A 1 105 ? 7.250 1.835 -3.368 1.00 96.25 105 VAL A O 1
ATOM 834 N N . CYS A 1 106 ? 8.084 0.120 -4.550 1.00 95.94 106 CYS A N 1
ATOM 835 C CA . CYS A 1 106 ? 8.645 -0.609 -3.408 1.00 95.94 106 CYS A CA 1
ATOM 836 C C . CYS A 1 106 ? 9.548 0.260 -2.528 1.00 95.94 106 CYS A C 1
ATOM 838 O O . CYS A 1 106 ? 9.465 0.185 -1.304 1.00 95.94 106 CYS A O 1
ATOM 840 N N . LYS A 1 107 ? 10.336 1.165 -3.127 1.00 94.44 107 LYS A N 1
ATOM 841 C CA . LYS A 1 107 ? 11.187 2.105 -2.379 1.00 94.44 107 LYS A CA 1
ATOM 842 C C . LYS A 1 107 ? 10.371 3.030 -1.468 1.00 94.44 107 LYS A C 1
ATOM 844 O O . LYS A 1 107 ? 10.804 3.314 -0.357 1.00 94.44 107 LYS A O 1
ATOM 849 N N . GLY A 1 108 ? 9.185 3.464 -1.904 1.00 94.31 108 GLY A N 1
ATOM 850 C CA . GLY A 1 108 ? 8.271 4.283 -1.098 1.00 94.31 108 GLY A CA 1
ATOM 851 C C . GLY A 1 108 ? 7.659 3.525 0.086 1.00 94.31 108 GLY A C 1
ATOM 852 O O . GLY A 1 108 ? 7.386 4.118 1.122 1.00 94.31 108 GLY A O 1
ATOM 853 N N . PHE A 1 109 ? 7.512 2.208 -0.023 1.00 96.81 109 PHE A N 1
ATOM 854 C CA . PHE A 1 109 ? 7.045 1.355 1.075 1.00 96.81 109 PHE A CA 1
ATOM 855 C C . PHE A 1 109 ? 8.178 0.763 1.921 1.00 96.81 109 PHE A C 1
ATOM 857 O O . PHE A 1 109 ? 7.912 0.095 2.924 1.00 96.81 109 PHE A O 1
ATOM 864 N N . ASN A 1 110 ? 9.433 0.985 1.515 1.00 94.94 110 ASN A N 1
ATOM 865 C CA . ASN A 1 110 ? 10.598 0.250 2.003 1.00 94.94 110 ASN A CA 1
ATOM 866 C C . ASN A 1 110 ? 10.383 -1.277 1.954 1.00 94.94 110 ASN A C 1
ATOM 868 O O . ASN A 1 110 ? 10.753 -1.979 2.892 1.00 94.94 110 ASN A O 1
ATOM 872 N N . ALA A 1 111 ? 9.685 -1.747 0.918 1.00 96.00 111 ALA A N 1
ATOM 873 C CA . ALA A 1 111 ? 9.213 -3.119 0.781 1.00 96.00 111 ALA A CA 1
ATOM 874 C C . ALA A 1 111 ? 10.170 -3.971 -0.053 1.00 96.00 111 ALA A C 1
ATOM 876 O O . ALA A 1 111 ? 10.713 -3.496 -1.056 1.00 96.00 111 ALA A O 1
ATOM 877 N N . ASP A 1 112 ? 10.292 -5.236 0.321 1.00 94.94 112 ASP A N 1
ATOM 878 C CA . ASP A 1 112 ? 10.892 -6.297 -0.476 1.00 94.94 112 ASP A CA 1
ATOM 879 C C . ASP A 1 112 ? 9.882 -7.446 -0.668 1.00 94.94 112 ASP A C 1
ATOM 881 O O . ASP A 1 112 ? 8.682 -7.285 -0.453 1.00 94.94 112 ASP A O 1
ATOM 885 N N . PHE A 1 113 ? 10.332 -8.573 -1.219 1.00 96.44 113 PHE A N 1
ATOM 886 C CA . PHE A 1 113 ? 9.462 -9.690 -1.603 1.00 96.44 113 PHE A CA 1
ATOM 887 C C . PHE A 1 113 ? 9.914 -11.006 -0.956 1.00 96.44 113 PHE A C 1
ATOM 889 O O . PHE A 1 113 ? 9.862 -12.061 -1.585 1.00 96.44 113 PHE A O 1
ATOM 896 N N . ASP A 1 114 ? 10.382 -10.947 0.291 1.00 96.12 114 ASP A N 1
ATOM 897 C CA . ASP A 1 114 ? 10.880 -12.102 1.053 1.00 96.12 114 ASP A CA 1
ATOM 898 C C . ASP A 1 114 ? 9.832 -12.724 2.004 1.00 96.12 114 ASP A C 1
ATOM 900 O O . ASP A 1 114 ? 10.121 -13.674 2.734 1.00 96.12 114 ASP A O 1
ATOM 904 N N . GLY A 1 115 ? 8.598 -12.213 1.971 1.00 96.38 115 GLY A N 1
ATOM 905 C CA . GLY A 1 115 ? 7.526 -12.569 2.907 1.00 96.38 115 GLY A CA 1
ATOM 906 C C . GLY A 1 115 ? 6.796 -11.360 3.491 1.00 96.38 115 GLY A C 1
ATOM 907 O O . GLY A 1 115 ? 5.812 -11.535 4.217 1.00 96.38 115 GLY A O 1
ATOM 908 N N . ASP A 1 116 ? 7.250 -10.153 3.149 1.00 97.81 116 ASP A N 1
ATOM 909 C CA . ASP A 1 116 ? 6.583 -8.888 3.431 1.00 97.81 116 ASP A CA 1
ATOM 910 C C . ASP A 1 116 ? 5.064 -8.929 3.180 1.00 97.81 116 ASP A C 1
ATOM 912 O O . ASP A 1 116 ? 4.559 -9.480 2.196 1.00 97.81 116 ASP A O 1
ATOM 916 N N . GLN A 1 117 ? 4.316 -8.299 4.088 1.00 98.00 117 GLN A N 1
ATOM 917 C CA . GLN A 1 117 ? 2.858 -8.206 4.026 1.00 98.00 117 GLN A CA 1
ATOM 918 C C . GLN A 1 117 ? 2.405 -6.752 3.985 1.00 98.00 117 GLN A C 1
ATOM 920 O O . GLN A 1 117 ? 2.953 -5.891 4.677 1.00 98.00 117 GLN A O 1
ATOM 925 N N . MET A 1 118 ? 1.333 -6.492 3.239 1.00 98.31 118 MET A N 1
ATOM 926 C CA . MET A 1 118 ? 0.692 -5.181 3.183 1.00 98.31 118 MET A CA 1
ATOM 927 C C . MET A 1 118 ? -0.765 -5.260 3.608 1.00 98.31 118 MET A C 1
ATOM 929 O O . MET A 1 118 ? -1.477 -6.220 3.306 1.00 98.31 118 MET A O 1
ATOM 933 N N . ALA A 1 119 ? -1.198 -4.227 4.327 1.00 98.12 119 ALA A N 1
ATOM 934 C CA . ALA A 1 119 ? -2.602 -3.991 4.598 1.00 98.12 119 ALA A CA 1
ATOM 935 C C . ALA A 1 119 ? -3.247 -3.268 3.410 1.00 98.12 119 ALA A C 1
ATOM 937 O O . ALA A 1 119 ? -2.616 -2.419 2.777 1.00 98.12 119 ALA A O 1
ATOM 938 N N . VAL A 1 120 ? -4.507 -3.591 3.149 1.00 97.81 120 VAL A N 1
ATOM 939 C CA . VAL A 1 120 ? -5.375 -2.902 2.196 1.00 97.81 120 VAL A CA 1
ATOM 940 C C . VAL A 1 120 ? -6.541 -2.275 2.953 1.00 97.81 120 VAL A C 1
ATOM 942 O O . VAL A 1 120 ? -7.073 -2.892 3.873 1.00 97.81 120 VAL A O 1
ATOM 945 N N . HIS A 1 121 ? -6.926 -1.058 2.580 1.00 97.38 121 HIS A N 1
ATOM 946 C CA . HIS A 1 121 ? -8.067 -0.337 3.145 1.00 97.38 121 HIS A CA 1
ATOM 947 C C . HIS A 1 121 ? -8.929 0.243 2.024 1.00 97.38 121 HIS A C 1
ATOM 949 O O . HIS A 1 121 ? -8.394 0.775 1.046 1.00 97.38 121 HIS A O 1
ATOM 955 N N . VAL A 1 122 ? -10.252 0.173 2.179 1.00 95.69 122 VAL A N 1
ATOM 956 C CA . VAL A 1 122 ? -11.201 0.698 1.189 1.00 95.69 122 VAL A CA 1
ATOM 957 C C . VAL A 1 122 ? -11.769 2.048 1.655 1.00 95.69 122 VAL A C 1
ATOM 959 O O . VAL A 1 122 ? -12.459 2.096 2.674 1.00 95.69 122 VAL A O 1
ATOM 962 N N . PRO A 1 123 ? -11.511 3.161 0.940 1.00 95.69 123 PRO A N 1
ATOM 963 C CA . PRO A 1 123 ? -12.184 4.431 1.192 1.00 95.69 123 PRO A CA 1
ATOM 964 C C . PRO A 1 123 ? -13.658 4.326 0.780 1.00 95.69 123 PRO A C 1
ATOM 966 O O . PRO A 1 123 ? -13.957 3.969 -0.357 1.00 95.69 123 PRO A O 1
ATOM 969 N N . LEU A 1 124 ? -14.580 4.629 1.697 1.00 92.94 124 LEU A N 1
ATOM 970 C CA . LEU A 1 124 ? -16.020 4.469 1.455 1.00 92.94 124 LEU A CA 1
ATOM 971 C C . LEU A 1 124 ? -16.686 5.763 0.979 1.00 92.94 124 LEU A C 1
ATOM 973 O O . LEU A 1 124 ? -17.380 5.756 -0.035 1.00 92.94 124 LEU A O 1
ATOM 977 N N . SER A 1 125 ? -16.472 6.879 1.685 1.00 93.88 125 SER A N 1
ATOM 978 C CA . SER A 1 125 ? -17.115 8.151 1.334 1.00 93.88 125 SER A CA 1
ATOM 979 C C . SER A 1 125 ? -16.544 8.736 0.041 1.00 93.88 125 SER A C 1
ATOM 981 O O . SER A 1 125 ? -15.402 8.457 -0.335 1.00 93.88 125 SER A O 1
ATOM 983 N N . LEU A 1 126 ? -17.332 9.573 -0.636 1.00 92.75 126 LEU A N 1
ATOM 984 C CA . LEU A 1 126 ? -16.902 10.234 -1.869 1.00 92.75 126 LEU A CA 1
ATOM 985 C C . LEU A 1 126 ? -15.693 11.143 -1.629 1.00 92.75 126 LEU A C 1
ATOM 987 O O . LEU A 1 126 ? -14.787 11.195 -2.454 1.00 92.75 126 LEU A O 1
ATOM 991 N N . GLU A 1 127 ? -15.644 11.808 -0.478 1.00 97.19 127 GLU A N 1
ATOM 992 C CA . GLU A 1 127 ? -14.532 12.661 -0.065 1.00 97.19 127 GLU A CA 1
ATOM 993 C C . GLU A 1 127 ? -13.262 11.832 0.139 1.00 97.19 127 GLU A C 1
ATOM 995 O O . GLU A 1 127 ? -12.214 12.182 -0.393 1.00 97.19 127 GLU A O 1
ATOM 1000 N N . ALA A 1 128 ? -13.360 10.687 0.825 1.00 96.62 128 ALA A N 1
ATOM 1001 C CA . ALA A 1 128 ? -12.222 9.796 1.036 1.00 96.62 128 ALA A CA 1
ATOM 1002 C C . ALA A 1 128 ? -11.699 9.212 -0.288 1.00 96.62 128 ALA A C 1
ATOM 1004 O O . ALA A 1 128 ? -10.490 9.112 -0.500 1.00 96.62 128 ALA A O 1
ATOM 1005 N N . GLN A 1 129 ? -12.600 8.850 -1.206 1.00 95.62 129 GLN A N 1
ATOM 1006 C CA . GLN A 1 129 ? -12.221 8.406 -2.549 1.00 95.62 129 GLN A CA 1
ATOM 1007 C C . GLN A 1 129 ? -11.564 9.537 -3.356 1.00 95.62 129 GLN A C 1
ATOM 1009 O O . GLN A 1 129 ? -10.585 9.296 -4.067 1.00 95.62 129 GLN A O 1
ATOM 1014 N N . ALA A 1 130 ? -12.061 10.771 -3.237 1.00 95.88 130 ALA A N 1
ATOM 1015 C CA . ALA A 1 130 ? -11.485 11.941 -3.891 1.00 95.88 130 ALA A CA 1
ATOM 1016 C C . ALA A 1 130 ? -10.087 12.272 -3.347 1.00 95.88 130 ALA A C 1
ATOM 1018 O O . ALA A 1 130 ? -9.166 12.485 -4.135 1.00 95.88 130 ALA A O 1
ATOM 1019 N N . GLU A 1 131 ? -9.890 12.248 -2.027 1.00 97.62 131 GLU A N 1
ATOM 1020 C CA . GLU A 1 131 ? -8.574 12.426 -1.403 1.00 97.62 131 GLU A CA 1
ATOM 1021 C C . GLU A 1 131 ? -7.593 11.343 -1.848 1.00 97.62 131 GLU A C 1
ATOM 1023 O O . GLU A 1 131 ? -6.461 11.653 -2.228 1.00 97.62 131 GLU A O 1
ATOM 1028 N N . ALA A 1 132 ? -8.038 10.081 -1.877 1.00 97.19 132 ALA A N 1
ATOM 1029 C CA . ALA A 1 132 ? -7.220 8.986 -2.374 1.00 97.19 132 ALA A CA 1
ATOM 1030 C C . ALA A 1 132 ? -6.731 9.292 -3.797 1.00 97.19 132 ALA A C 1
ATOM 1032 O O . ALA A 1 132 ? -5.525 9.266 -4.045 1.00 97.19 132 ALA A O 1
ATOM 1033 N N . ARG A 1 133 ? -7.653 9.665 -4.695 1.00 95.44 133 ARG A N 1
ATOM 1034 C CA . ARG A 1 133 ? -7.398 9.990 -6.109 1.00 95.44 133 ARG A CA 1
ATOM 1035 C C . ARG A 1 133 ? -6.470 11.172 -6.320 1.00 95.44 133 ARG A C 1
ATOM 1037 O O . ARG A 1 133 ? -5.527 11.064 -7.094 1.00 95.44 133 ARG A O 1
ATOM 1044 N N . LEU A 1 134 ? -6.738 12.280 -5.645 1.00 95.25 134 LEU A N 1
ATOM 1045 C CA . LEU A 1 134 ? -6.045 13.541 -5.887 1.00 95.25 134 LEU A CA 1
ATOM 1046 C C . LEU A 1 134 ? -4.703 13.629 -5.161 1.00 95.25 134 LEU A C 1
ATOM 1048 O O . LEU A 1 134 ? -3.790 14.291 -5.649 1.00 95.25 134 LEU A O 1
ATOM 1052 N N . LEU A 1 135 ? -4.582 12.996 -3.990 1.00 95.81 135 LEU A N 1
ATOM 1053 C CA . LEU A 1 135 ? -3.444 13.202 -3.091 1.00 95.81 135 LEU A CA 1
ATOM 1054 C C . LEU A 1 135 ? -2.597 11.945 -2.899 1.00 95.81 135 LEU A C 1
ATOM 1056 O O . LEU A 1 135 ? -1.385 12.052 -2.705 1.00 95.81 135 LEU A O 1
ATOM 1060 N N . MET A 1 136 ? -3.202 10.756 -2.936 1.00 97.38 136 MET A N 1
ATOM 1061 C CA . MET A 1 136 ? -2.531 9.525 -2.503 1.00 97.38 136 MET A CA 1
ATOM 1062 C C . MET A 1 136 ? -2.164 8.571 -3.637 1.00 97.38 136 MET A C 1
ATOM 1064 O O . MET A 1 136 ? -1.402 7.636 -3.392 1.00 97.38 136 MET A O 1
ATOM 1068 N N . PHE A 1 137 ? -2.653 8.773 -4.865 1.00 96.81 137 PHE A N 1
ATOM 1069 C CA . PHE A 1 137 ? -2.334 7.873 -5.975 1.00 96.81 137 PHE A CA 1
ATOM 1070 C C . PHE A 1 137 ? -0.826 7.767 -6.197 1.00 96.81 137 PHE A C 1
ATOM 1072 O O . PHE A 1 137 ? -0.105 8.769 -6.236 1.00 96.81 137 PHE A O 1
ATOM 1079 N N . SER A 1 138 ? -0.345 6.540 -6.376 1.00 96.25 138 SER A N 1
ATOM 1080 C CA . SER A 1 138 ? 1.087 6.248 -6.495 1.00 96.25 138 SER A CA 1
ATOM 1081 C C . SER A 1 138 ? 1.773 7.019 -7.630 1.00 96.25 138 SER A C 1
ATOM 1083 O O . SER A 1 138 ? 2.858 7.564 -7.444 1.00 96.25 138 SER A O 1
ATOM 1085 N N . HIS A 1 139 ? 1.118 7.147 -8.787 1.00 95.12 139 HIS A N 1
ATOM 1086 C CA . HIS A 1 139 ? 1.663 7.859 -9.949 1.00 95.12 139 HIS A CA 1
ATOM 1087 C C . HIS A 1 139 ? 1.759 9.383 -9.774 1.00 95.12 139 HIS A C 1
ATOM 1089 O O . HIS A 1 139 ? 2.464 10.031 -10.542 1.00 95.12 139 HIS A O 1
ATOM 1095 N N . MET A 1 140 ? 1.090 9.956 -8.770 1.00 94.69 140 MET A N 1
ATOM 1096 C CA . MET A 1 140 ? 1.217 11.375 -8.413 1.00 94.69 140 MET A CA 1
ATOM 1097 C C . MET A 1 140 ? 2.313 11.614 -7.365 1.00 94.69 140 MET A C 1
ATOM 1099 O O . MET A 1 140 ? 2.720 12.747 -7.123 1.00 94.69 140 MET A O 1
ATOM 1103 N N . ASN A 1 141 ? 2.824 10.546 -6.754 1.00 95.06 141 ASN A N 1
ATOM 1104 C CA . ASN A 1 141 ? 3.720 10.585 -5.606 1.00 95.06 141 ASN A CA 1
ATOM 1105 C C . ASN A 1 141 ? 5.111 10.024 -5.953 1.00 95.06 141 ASN A C 1
ATOM 1107 O O . ASN A 1 141 ? 5.634 9.130 -5.287 1.00 95.06 141 ASN A O 1
ATOM 1111 N N . LEU A 1 142 ? 5.715 10.559 -7.019 1.00 95.88 142 LEU A N 1
ATOM 1112 C CA . LEU A 1 142 ? 6.967 10.043 -7.593 1.00 95.88 142 LEU A CA 1
ATOM 1113 C C . LEU A 1 142 ? 8.235 10.523 -6.873 1.00 95.88 142 LEU A C 1
ATOM 1115 O O . LEU A 1 142 ? 9.293 9.906 -7.019 1.00 95.88 142 LEU A O 1
ATOM 1119 N N . LEU A 1 143 ? 8.138 11.621 -6.121 1.00 95.75 143 LEU A N 1
ATOM 1120 C CA . LEU A 1 143 ? 9.267 12.309 -5.494 1.00 95.75 143 LEU A CA 1
ATOM 1121 C C . LEU A 1 143 ? 9.235 12.179 -3.970 1.00 95.75 143 LEU A C 1
ATOM 1123 O O . LEU A 1 143 ? 8.172 12.133 -3.344 1.00 95.75 143 LEU A O 1
ATOM 1127 N N . SER A 1 144 ? 10.421 12.184 -3.367 1.00 93.38 144 SER A N 1
ATOM 1128 C CA . SER A 1 144 ? 10.588 12.283 -1.922 1.00 93.38 144 SER A CA 1
ATOM 1129 C C . SER A 1 144 ? 10.071 13.628 -1.414 1.00 93.38 144 SER A C 1
ATOM 1131 O O . SER A 1 144 ? 10.529 14.662 -1.899 1.00 93.38 144 SER A O 1
ATOM 1133 N N . PRO A 1 145 ? 9.175 13.658 -0.409 1.00 89.31 145 PRO A N 1
ATOM 1134 C CA . PRO A 1 145 ? 8.694 14.916 0.159 1.00 89.31 145 PRO A CA 1
ATOM 1135 C C . PRO A 1 145 ? 9.791 15.704 0.884 1.00 89.31 145 PRO A C 1
ATOM 1137 O O . PRO A 1 145 ? 9.642 16.905 1.070 1.00 89.31 145 PRO A O 1
ATOM 1140 N N . THR A 1 146 ? 10.866 15.037 1.312 1.00 91.06 146 THR A N 1
ATOM 1141 C CA . THR A 1 146 ? 11.924 15.658 2.117 1.00 91.06 146 THR A CA 1
ATOM 1142 C C . THR A 1 146 ? 12.996 16.315 1.252 1.00 91.06 146 THR A C 1
ATOM 1144 O O . THR A 1 146 ? 13.439 17.413 1.566 1.00 91.06 146 THR A O 1
ATOM 1147 N N . ILE A 1 147 ? 13.436 15.632 0.189 1.00 92.50 147 ILE A N 1
ATOM 1148 C CA . ILE A 1 147 ? 14.609 16.037 -0.614 1.00 92.50 147 ILE A CA 1
ATOM 1149 C C . ILE A 1 147 ? 14.215 16.398 -2.056 1.00 92.50 147 ILE A C 1
ATOM 1151 O O . ILE A 1 147 ? 14.922 17.145 -2.718 1.00 92.50 147 ILE A O 1
ATOM 1155 N N . GLY A 1 148 ? 13.077 15.904 -2.552 1.00 92.56 148 GLY A N 1
ATOM 1156 C CA . GLY A 1 148 ? 12.667 16.065 -3.951 1.00 92.56 148 GLY A CA 1
ATOM 1157 C C . GLY A 1 148 ? 13.248 15.016 -4.904 1.00 92.56 148 GLY A C 1
ATOM 1158 O O . GLY A 1 148 ? 12.856 14.981 -6.066 1.00 92.56 148 GLY A O 1
ATOM 1159 N N . ASP A 1 149 ? 14.118 14.125 -4.423 1.00 93.19 149 ASP A N 1
ATOM 1160 C CA . ASP A 1 149 ? 14.685 13.042 -5.232 1.00 93.19 149 ASP A CA 1
ATOM 1161 C C . ASP A 1 149 ? 13.617 12.049 -5.719 1.00 93.19 149 ASP A C 1
ATOM 1163 O O . ASP A 1 149 ? 12.655 11.765 -4.993 1.00 93.19 149 ASP A O 1
ATOM 1167 N N . PRO A 1 150 ? 13.792 11.441 -6.907 1.00 94.25 150 PRO A N 1
ATOM 1168 C CA . PRO A 1 150 ? 12.862 10.444 -7.413 1.00 94.25 150 PRO A CA 1
ATOM 1169 C C . PRO A 1 150 ? 12.890 9.170 -6.557 1.00 94.25 150 PRO A C 1
ATOM 1171 O O . PRO A 1 150 ? 13.925 8.523 -6.361 1.00 94.25 150 PRO A O 1
ATOM 1174 N N . ILE A 1 151 ? 11.716 8.779 -6.063 1.00 92.69 151 ILE A N 1
ATOM 1175 C CA . ILE A 1 151 ? 11.511 7.522 -5.333 1.00 92.69 151 ILE A CA 1
ATOM 1176 C C . ILE A 1 151 ? 11.135 6.399 -6.291 1.00 92.69 151 ILE A C 1
ATOM 1178 O O . ILE A 1 151 ? 11.627 5.286 -6.134 1.00 92.69 151 ILE A O 1
ATOM 1182 N N . SER A 1 152 ? 10.337 6.699 -7.316 1.00 93.38 152 SER A N 1
ATOM 1183 C CA . SER A 1 152 ? 9.940 5.738 -8.356 1.00 93.38 152 SER A CA 1
ATOM 1184 C C . SER A 1 152 ? 10.964 5.650 -9.495 1.00 93.38 152 SER A C 1
ATOM 1186 O O . SER A 1 152 ? 10.606 5.697 -10.669 1.00 93.38 152 SER A O 1
ATOM 1188 N N . ALA A 1 153 ? 12.252 5.577 -9.153 1.00 93.75 153 ALA A N 1
ATOM 1189 C CA . ALA A 1 153 ? 13.334 5.412 -10.121 1.00 93.75 153 ALA A CA 1
ATOM 1190 C C . ALA A 1 153 ? 13.640 3.919 -10.356 1.00 93.75 153 ALA A C 1
ATOM 1192 O O . ALA A 1 153 ? 13.496 3.127 -9.422 1.00 93.75 153 ALA A O 1
ATOM 1193 N N . PRO A 1 154 ? 14.093 3.520 -11.561 1.00 94.75 154 PRO A N 1
ATOM 1194 C CA . PRO A 1 154 ? 14.576 2.164 -11.810 1.00 94.75 154 PRO A CA 1
ATOM 1195 C C . PRO A 1 154 ? 15.679 1.756 -10.827 1.00 94.75 154 PRO A C 1
ATOM 1197 O O . PRO A 1 154 ? 16.585 2.537 -10.533 1.00 94.75 154 PRO A O 1
ATOM 1200 N N . THR A 1 155 ? 15.622 0.519 -10.344 1.00 92.38 155 THR A N 1
ATOM 1201 C CA . THR A 1 155 ? 16.589 -0.077 -9.410 1.00 92.38 155 THR A CA 1
ATOM 1202 C C . THR A 1 155 ? 17.005 -1.473 -9.878 1.00 92.38 155 THR A C 1
ATOM 1204 O O . THR A 1 155 ? 16.344 -2.065 -10.733 1.00 92.38 155 THR A O 1
ATOM 1207 N N . GLN A 1 156 ? 18.105 -1.993 -9.319 1.00 91.88 156 GLN A N 1
ATOM 1208 C CA . GLN A 1 156 ? 18.558 -3.385 -9.483 1.00 91.88 156 GLN A CA 1
ATOM 1209 C C . GLN A 1 156 ? 18.546 -3.845 -10.956 1.00 91.88 156 GLN A C 1
ATOM 1211 O O . GLN A 1 156 ? 19.234 -3.249 -11.786 1.00 91.88 156 GLN A O 1
ATOM 1216 N N . ASP A 1 157 ? 17.749 -4.860 -11.291 1.00 93.19 157 ASP A N 1
ATOM 1217 C CA . ASP A 1 157 ? 17.683 -5.485 -12.614 1.00 93.19 157 ASP A CA 1
ATOM 1218 C C . ASP A 1 157 ? 17.310 -4.502 -13.724 1.00 93.19 157 ASP A C 1
ATOM 1220 O O . ASP A 1 157 ? 17.835 -4.592 -14.835 1.00 93.19 157 ASP A O 1
ATOM 1224 N N . MET A 1 158 ? 16.461 -3.513 -13.425 1.00 95.19 158 MET A N 1
ATOM 1225 C CA . MET A 1 158 ? 16.108 -2.478 -14.397 1.00 95.19 158 MET A CA 1
ATOM 1226 C C . MET A 1 158 ? 17.332 -1.634 -14.767 1.00 95.19 158 MET A C 1
ATOM 1228 O O . MET A 1 158 ? 17.553 -1.350 -15.943 1.00 95.19 158 MET A O 1
ATOM 1232 N N . LEU A 1 159 ? 18.158 -1.263 -13.780 1.00 94.94 159 LEU A N 1
ATOM 1233 C CA . LEU A 1 159 ? 19.396 -0.519 -14.029 1.00 94.94 159 LEU A CA 1
ATOM 1234 C C . LEU A 1 159 ? 20.424 -1.375 -14.766 1.00 94.94 159 LEU A C 1
ATOM 1236 O O . LEU A 1 159 ? 21.056 -0.876 -15.692 1.00 94.94 159 LEU A O 1
ATOM 1240 N N . SER A 1 160 ? 20.560 -2.654 -14.410 1.00 94.62 160 SER A N 1
ATOM 1241 C CA . SER A 1 160 ? 21.432 -3.593 -15.124 1.00 94.62 160 SER A CA 1
ATOM 1242 C C . SER A 1 160 ? 21.024 -3.739 -16.591 1.00 94.62 160 SER A C 1
ATOM 1244 O O . SER A 1 160 ? 21.874 -3.660 -17.477 1.00 94.62 160 SER A O 1
ATOM 1246 N N . GLY A 1 161 ? 19.725 -3.876 -16.867 1.00 94.50 161 GLY A N 1
ATOM 1247 C CA . GLY A 1 161 ? 19.191 -3.938 -18.226 1.00 94.50 161 GLY A CA 1
ATOM 1248 C C . GLY A 1 161 ? 19.474 -2.660 -19.015 1.00 94.50 161 GLY A C 1
ATOM 1249 O O . GLY A 1 161 ? 20.050 -2.721 -20.101 1.00 94.50 161 GLY A O 1
ATOM 1250 N N . LEU A 1 162 ? 19.151 -1.493 -18.446 1.00 94.69 162 LEU A N 1
ATOM 1251 C CA . LEU A 1 162 ? 19.442 -0.196 -19.066 1.00 94.69 162 LEU A CA 1
ATOM 1252 C C . LEU A 1 162 ? 20.944 0.004 -19.305 1.00 94.69 162 LEU A C 1
ATOM 1254 O O . LEU A 1 162 ? 21.338 0.487 -20.366 1.00 94.69 162 LEU A O 1
ATOM 1258 N N . TYR A 1 163 ? 21.793 -0.395 -18.356 1.00 95.12 163 TYR A N 1
ATOM 1259 C CA . TYR A 1 163 ? 23.244 -0.311 -18.487 1.00 95.12 163 TYR A CA 1
ATOM 1260 C C . TYR A 1 163 ? 23.752 -1.181 -19.635 1.00 95.12 163 TYR A C 1
ATOM 1262 O O . TYR A 1 163 ? 24.520 -0.696 -20.459 1.00 95.12 163 TYR A O 1
ATOM 1270 N N . VAL A 1 164 ? 23.313 -2.438 -19.743 1.00 95.56 164 VAL A N 1
ATOM 1271 C CA . VAL A 1 164 ? 23.705 -3.336 -20.845 1.00 95.56 164 VAL A CA 1
ATOM 1272 C C . VAL A 1 164 ? 23.238 -2.792 -22.197 1.00 95.56 164 VAL A C 1
ATOM 1274 O O . VAL A 1 164 ? 23.998 -2.816 -23.159 1.00 95.56 164 VAL A O 1
ATOM 1277 N N . LEU A 1 165 ? 22.023 -2.244 -22.268 1.00 94.00 165 LEU A N 1
ATOM 1278 C CA . LEU A 1 165 ? 21.485 -1.657 -23.500 1.00 94.00 165 LEU A CA 1
ATOM 1279 C C . LEU A 1 165 ? 22.229 -0.386 -23.937 1.00 94.00 165 LEU A C 1
ATOM 1281 O O . LEU A 1 165 ? 22.306 -0.098 -25.129 1.00 94.00 165 LEU A O 1
ATOM 1285 N N . THR A 1 166 ? 22.766 0.379 -22.985 1.00 93.81 166 THR A N 1
ATOM 1286 C CA . THR A 1 166 ? 23.437 1.666 -23.243 1.00 93.81 166 THR A CA 1
ATOM 1287 C C . THR A 1 166 ? 24.959 1.578 -23.244 1.00 93.81 166 THR A C 1
ATOM 1289 O O . THR A 1 166 ? 25.627 2.494 -23.728 1.00 93.81 166 THR A O 1
ATOM 1292 N N . SER A 1 167 ? 25.540 0.481 -22.752 1.00 86.88 167 SER A N 1
ATOM 1293 C CA . SER A 1 167 ? 26.973 0.230 -22.851 1.00 86.88 167 SER A CA 1
ATOM 1294 C C . SER A 1 167 ? 27.299 -0.120 -24.299 1.00 86.88 167 SER A C 1
ATOM 1296 O O . SER A 1 167 ? 27.255 -1.270 -24.724 1.00 86.88 167 SER A O 1
ATOM 1298 N N . GLY A 1 168 ? 27.603 0.927 -25.074 1.00 74.81 168 GLY A N 1
ATOM 1299 C CA . GLY A 1 168 ? 28.009 0.829 -26.471 1.00 74.81 168 GLY A CA 1
ATOM 1300 C C . GLY A 1 168 ? 29.040 -0.278 -26.672 1.00 74.81 168 GLY A C 1
ATOM 1301 O O . GLY A 1 168 ? 29.859 -0.548 -25.790 1.00 74.81 168 GLY A O 1
ATOM 1302 N N . ASN A 1 169 ? 28.964 -0.937 -27.828 1.00 64.88 169 ASN A N 1
ATOM 1303 C CA . ASN A 1 169 ? 29.701 -2.150 -28.159 1.00 64.88 169 ASN A CA 1
ATOM 1304 C C . ASN A 1 169 ? 31.228 -1.914 -28.102 1.00 64.88 169 ASN A C 1
ATOM 1306 O O . ASN A 1 169 ? 31.879 -1.725 -29.127 1.00 64.88 169 ASN A O 1
ATOM 1310 N N . ARG A 1 170 ? 31.830 -1.936 -26.902 1.00 56.62 170 ARG A N 1
ATOM 1311 C CA . ARG A 1 170 ? 33.279 -1.743 -26.693 1.00 56.62 170 ARG A CA 1
ATOM 1312 C C . ARG A 1 170 ? 34.115 -2.800 -27.424 1.00 56.62 170 ARG A C 1
ATOM 1314 O O . ARG A 1 170 ? 35.300 -2.589 -27.649 1.00 56.62 170 ARG A O 1
ATOM 1321 N N . ARG A 1 171 ? 33.495 -3.904 -27.862 1.00 54.09 171 ARG A N 1
ATOM 1322 C CA . ARG A 1 171 ? 34.116 -4.923 -28.721 1.00 54.09 171 ARG A CA 1
ATOM 1323 C C . ARG A 1 171 ? 34.369 -4.466 -30.162 1.00 54.09 171 ARG A C 1
ATOM 1325 O O . ARG A 1 171 ? 35.275 -5.002 -30.783 1.00 54.09 171 ARG A O 1
ATOM 1332 N N . ALA A 1 172 ? 33.649 -3.473 -30.686 1.00 53.97 172 ALA A N 1
ATOM 1333 C CA . ALA A 1 172 ? 33.893 -2.960 -32.040 1.00 53.97 172 ALA A CA 1
ATOM 1334 C C . ALA A 1 172 ? 35.089 -1.986 -32.117 1.00 53.97 172 ALA A C 1
ATOM 1336 O O . ALA A 1 172 ? 35.613 -1.753 -33.201 1.00 53.97 172 ALA A O 1
ATOM 1337 N N . GLN A 1 173 ? 35.551 -1.441 -30.984 1.00 48.19 173 GLN A N 1
ATOM 1338 C CA . GLN A 1 173 ? 36.672 -0.487 -30.936 1.00 48.19 173 GLN A CA 1
ATOM 1339 C C . GLN A 1 173 ? 38.050 -1.136 -30.699 1.00 48.19 173 GLN A C 1
ATOM 1341 O O . GLN A 1 173 ? 39.061 -0.470 -30.886 1.00 48.19 173 GLN A O 1
ATOM 1346 N N . TYR A 1 174 ? 38.114 -2.432 -30.369 1.00 49.72 174 TYR A N 1
ATOM 1347 C CA . TYR A 1 174 ? 39.368 -3.179 -30.145 1.00 49.72 174 TYR A CA 1
ATOM 1348 C C . TYR A 1 174 ? 39.544 -4.371 -31.109 1.00 49.72 174 TYR A C 1
ATOM 1350 O O . TYR A 1 174 ? 40.159 -5.373 -30.760 1.00 49.72 174 TYR A O 1
ATOM 1358 N N . GLY A 1 175 ? 38.992 -4.284 -32.324 1.00 47.06 175 GLY A N 1
ATOM 1359 C CA . GLY A 1 175 ? 39.164 -5.287 -33.391 1.00 47.06 175 GLY A CA 1
ATOM 1360 C C . GLY A 1 175 ? 39.852 -4.748 -34.649 1.00 47.06 175 GLY A C 1
ATOM 1361 O O . GLY A 1 175 ? 39.710 -5.329 -35.718 1.00 47.06 175 GLY A O 1
ATOM 1362 N N . GLY A 1 176 ? 40.530 -3.602 -34.541 1.00 47.62 176 GLY A N 1
ATOM 1363 C CA . GLY A 1 176 ? 40.986 -2.805 -35.678 1.00 47.62 176 GLY A CA 1
ATOM 1364 C C . GLY A 1 176 ? 42.492 -2.603 -35.788 1.00 47.62 176 GLY A C 1
ATOM 1365 O O . GLY A 1 176 ? 42.874 -1.554 -36.273 1.00 47.62 176 GLY A O 1
ATOM 1366 N N . THR A 1 177 ? 43.338 -3.544 -35.360 1.00 47.94 177 THR A N 1
ATOM 1367 C CA . THR A 1 177 ? 44.746 -3.625 -35.800 1.00 47.94 177 THR A CA 1
ATOM 1368 C C . THR A 1 177 ? 45.271 -5.046 -35.589 1.00 47.94 177 THR A C 1
ATOM 1370 O O . THR A 1 177 ? 45.883 -5.334 -34.569 1.00 47.94 177 THR A O 1
ATOM 1373 N N . ASP A 1 178 ? 45.054 -5.933 -36.556 1.00 39.91 178 ASP A N 1
ATOM 1374 C CA . ASP A 1 178 ? 46.076 -6.931 -36.867 1.00 39.91 178 ASP A CA 1
ATOM 1375 C C . ASP A 1 178 ? 46.230 -6.954 -38.383 1.00 39.91 178 ASP A C 1
ATOM 1377 O O . ASP A 1 178 ? 45.358 -7.390 -39.141 1.00 39.91 178 ASP A O 1
ATOM 1381 N N . GLY A 1 179 ? 47.316 -6.320 -38.821 1.00 41.16 179 GLY A N 1
ATOM 1382 C CA . GLY A 1 179 ? 47.671 -6.164 -40.215 1.00 41.16 179 GLY A CA 1
ATOM 1383 C C . GLY A 1 179 ? 47.935 -7.526 -40.838 1.00 41.16 179 GLY A C 1
ATOM 1384 O O . GLY A 1 179 ? 48.981 -8.131 -40.619 1.00 41.16 179 GLY A O 1
ATOM 1385 N N . ARG A 1 180 ? 47.011 -7.978 -41.690 1.00 37.28 180 ARG A N 1
ATOM 1386 C CA . ARG A 1 180 ? 47.337 -8.943 -42.739 1.00 37.28 180 ARG A CA 1
ATOM 1387 C C . ARG A 1 180 ? 48.314 -8.281 -43.704 1.00 37.28 180 ARG A C 1
ATOM 1389 O O . ARG A 1 180 ? 47.915 -7.598 -44.643 1.00 37.28 180 ARG A O 1
ATOM 1396 N N . THR A 1 181 ? 49.593 -8.530 -43.471 1.00 44.25 181 THR A N 1
ATOM 1397 C CA . THR A 1 181 ? 50.620 -8.489 -44.510 1.00 44.25 181 THR A CA 1
ATOM 1398 C C . THR A 1 181 ? 51.045 -9.928 -44.782 1.00 44.25 181 THR A C 1
ATOM 1400 O O . THR A 1 181 ? 51.102 -10.725 -43.850 1.00 44.25 181 THR A O 1
ATOM 1403 N N . ALA A 1 182 ? 51.375 -10.211 -46.046 1.00 39.81 182 ALA A N 1
ATOM 1404 C CA . ALA A 1 182 ? 51.965 -11.451 -46.565 1.00 39.81 182 ALA A CA 1
ATOM 1405 C C . ALA A 1 182 ? 50.968 -12.564 -46.980 1.00 39.81 182 ALA A C 1
ATOM 1407 O O . ALA A 1 182 ? 50.692 -13.499 -46.242 1.00 39.81 182 ALA A O 1
ATOM 1408 N N . HIS A 1 183 ? 50.420 -12.490 -48.197 1.00 36.56 183 HIS A N 1
ATOM 1409 C CA . HIS A 1 183 ? 51.070 -13.045 -49.396 1.00 36.56 183 HIS A CA 1
ATOM 1410 C C . HIS A 1 183 ? 50.092 -13.141 -50.577 1.00 36.56 183 HIS A C 1
ATOM 1412 O O . HIS A 1 183 ? 49.057 -13.799 -50.540 1.00 36.56 183 HIS A O 1
ATOM 1418 N N . SER A 1 184 ? 50.486 -12.464 -51.647 1.00 39.69 184 SER A N 1
ATOM 1419 C CA . SER A 1 184 ? 50.024 -12.623 -53.018 1.00 39.69 184 SER A CA 1
ATOM 1420 C C . SER A 1 184 ? 50.488 -13.951 -53.630 1.00 39.69 184 SER A C 1
ATOM 1422 O O . SER A 1 184 ? 51.669 -14.276 -53.519 1.00 39.69 184 SER A O 1
ATOM 1424 N N . GLY A 1 185 ? 49.610 -14.584 -54.414 1.00 35.03 185 GLY A N 1
ATOM 1425 C CA . GLY A 1 185 ? 49.981 -15.261 -55.665 1.00 35.03 185 GLY A CA 1
ATOM 1426 C C . GLY A 1 185 ? 50.062 -16.790 -55.648 1.00 35.03 185 GLY A C 1
ATOM 1427 O O . GLY A 1 185 ? 50.889 -17.347 -54.938 1.00 35.03 185 GLY A O 1
ATOM 1428 N N . LEU A 1 186 ? 49.230 -17.404 -56.505 1.00 36.28 186 LEU A N 1
ATOM 1429 C CA . LEU A 1 186 ? 49.401 -18.617 -57.343 1.00 36.28 186 LEU A CA 1
ATOM 1430 C C . LEU A 1 186 ? 47.999 -19.248 -57.495 1.00 36.28 186 LEU A C 1
ATOM 1432 O O . LEU A 1 186 ? 47.464 -19.787 -56.537 1.00 36.28 186 LEU A O 1
ATOM 1436 N N . SER A 1 187 ? 47.213 -18.905 -58.519 1.00 38.53 187 SER A N 1
ATOM 1437 C CA . SER A 1 187 ? 47.222 -19.436 -59.895 1.00 38.53 187 SER A CA 1
ATOM 1438 C C . SER A 1 187 ? 46.922 -20.939 -59.991 1.00 38.53 187 SER A C 1
ATOM 1440 O O . SER A 1 187 ? 47.757 -21.744 -59.583 1.00 38.53 187 SER A O 1
ATOM 1442 N N . GLN A 1 188 ? 45.814 -21.213 -60.697 1.00 40.16 188 GLN A N 1
ATOM 1443 C CA . GLN A 1 188 ? 45.186 -22.487 -61.092 1.00 40.16 188 GLN A CA 1
ATOM 1444 C C . GLN A 1 188 ? 44.226 -23.111 -60.080 1.00 40.16 188 GLN A C 1
ATOM 1446 O O . GLN A 1 188 ? 44.657 -23.468 -58.966 1.00 40.16 188 GLN A O 1
#

InterPro domains:
  IPR000722 RNA polymerase, alpha subunit [PF00623] (29-66)
  IPR000722 RNA polymerase, alpha subunit [PF00623] (67-136)
  IPR006592 RNA polymerase, N-terminal [SM00663] (1-166)
  IPR042102 RNA polymerase Rpb1, domain 3 superfamily [G3DSA:1.10.274.100] (146-184)
  IPR045867 DNA-directed RNA polymerase, subunit beta-prime [PTHR19376] (12-169)

Secondary structure (DSSP, 8-state):
-B-TTSPBPPPHHHHHSSTTSHIIIIIIS---SSEEEEEEEE-TTS-TTEEEEEHHHHHHHTTTS---TT--EEEE-SS--SGGGEEEEEEEEESSSSEEE-GGGHHHHT--SSS-EEEEE---SHHHHHHIIIIIBGGG--B-TTT--BSS---THHHHHHHHHHS--GGGSSS-------------

Sequence (188 aa):
MRDDHNRVYKLLSDIIEGKEGRVRETLLGKRVDYSGRSVIVVGPSLSLHRCGLPREIAIELFQAFEILDDHPVLLNRAPTLHRLGIQAFLPVLVEGRAICLHPLVCKGFNADFDGDQMAVHVPLSLEAQAEARLLMFSHMNLLSPTIGDPISAPTQDMLSGLYVLTSGNRRAQYGGTDGRTAHSGLSQ